Protein 8OUN (pdb70)

InterPro domains:
  IPR005225 Small GTP-binding domain [TIGR00231] (14-173)
  IPR006689 Small GTPase superfamily, ARF/SAR type [PF00025] (3-176)
  IPR006689 Small GTPase superfamily, ARF/SAR type [PR00328] (17-40)
  IPR006689 Small GTPase superfamily, ARF/SAR type [PR00328] (45-69)
  IPR006689 Small GTPase superfamily, ARF/SAR type [PR00328] (72-97)
  IPR006689 Small GTPase superfamily, ARF/SAR type [PR00328] (117-138)
  IPR006689 Small GTPase superfamily, ARF/SAR type [SM00178] (1-178)
  IPR024156 Small GTPase superfamily, ARF type [PTHR11711] (6-174)
  IPR027417 P-loop containing nucleoside triphosphate hydrolase [G3DSA:3.40.50.300] (4-180)
  IPR027417 P-loop containing nucleoside triphosphate hydrolase [SSF52540] (12-175)

Organism: NCBI:txid2591838

Nearest PDB structures (foldseek):
  8oun-assembly1_A  TM=1.006E+00  e=1.879E-39  Promethearchaeati archaeon
  8oun-assembly1_B  TM=9.923E-01  e=2.406E-36  Promethearchaeati archaeon
  8oum-assembly3_C  TM=8.000E-01  e=4.164E-27  Promethearchaeati archaeon
  5uf8-assembly3_C  TM=8.900E-01  e=6.336E-18  Candida albicans SC5314
  2x77-assembly1_A  TM=8.300E-01  e=1.132E-17  Leishmania major

Foldseek 3Di:
DLPLVVLVLVDPAAAEEEEEFAPPLCRCLLCVVVVFDWDWDDFVVVGDIDIWGDDRRYTYRYDHPPDPDDDPQCCVTVVDRHQAYEYGGAQLDPVCLLVRLVVVVCVLPRDRCLQHAYEYEHEPCVDPSGDDPVVSCVSSVNPDDDSSPPHHYYYFYYHSNVNRRSSVRVVVNSVVVRPVD/DLPLVVLVLVDPAAAEEEEEFAPPLQRVLLCVVVVFDWDWADFVVVPDIAIWGDDRRYIYGYDHPPDDDDDPQCCVGVVDPHQAYEYGGAQQDPVCLLVRLVRVVVVCPHPRCVEREYEYEHEPCVDDRGDDPVVSCVSSVVCSVRYHYYYFYYHSNVNRRSSVRVVVNSVSVRPVD

Solvent-accessible surface area: 17480 Å² total; per-residue (Å²): 174,16,95,43,4,103,88,0,23,126,24,137,109,115,4,30,4,0,0,0,0,10,75,72,2,12,8,84,54,0,4,98,88,14,209,18,137,133,27,91,23,84,20,111,131,12,25,3,57,0,43,7,40,79,102,114,16,0,19,1,1,30,13,53,15,22,19,62,13,48,17,113,76,17,16,20,32,2,0,122,42,8,20,0,3,0,0,0,2,25,0,24,36,130,217,72,16,109,66,4,45,66,22,0,44,135,7,14,112,31,111,53,53,72,113,8,13,1,0,2,0,0,4,45,56,94,105,179,47,30,3,52,45,122,62,0,31,60,55,2,46,3,98,84,76,88,71,18,65,101,16,49,66,72,12,24,47,2,10,3,108,103,18,124,4,6,79,89,0,3,80,44,0,2,109,72,27,12,131,101,137,193,20,87,43,6,65,95,0,22,190,34,212,106,128,5,26,5,0,0,0,0,9,77,77,2,13,8,78,58,1,2,107,95,14,88,17,137,165,81,82,37,70,34,88,151,24,21,0,28,3,48,6,26,64,100,115,17,1,15,2,1,7,12,56,12,22,23,54,18,55,22,216,62,14,8,17,42,0,0,131,43,7,17,0,2,0,0,0,2,24,0,25,36,128,210,64,15,117,69,4,48,76,17,0,61,119,6,12,134,31,115,51,64,74,94,14,12,1,0,2,0,0,4,45,60,96,106,188,47,31,3,54,43,117,64,0,30,64,55,2,55,17,142,91,83,90,21,43,76,71,13,25,47,2,10,4,106,100,16,126,20,5,82,90,1,5,59,46,0,3,100,80,24,10,184,140,137

Structure (mmCIF, N/CA/C/O backbone):
data_8OUN
#
_entry.id   8OUN
#
_cell.length_a   43.290
_cell.length_b   59.930
_cell.length_c   72.350
_cell.angle_alpha   90.00
_cell.angle_beta   102.09
_cell.angle_gamma   90.00
#
_symmetry.space_group_name_H-M   'P 1 21 1'
#
loop_
_entity.id
_entity.type
_entity.pdbx_description
1 polymer 'GTP-binding protein'
2 non-polymer "GUANOSINE-5'-DIPHOSPHATE"
3 non-polymer 'MAGNESIUM ION'
4 water water
#
loop_
_atom_site.group_PDB
_atom_site.id
_atom_site.type_symbol
_atom_site.label_atom_id
_atom_site.label_alt_id
_atom_site.label_comp_id
_atom_site.label_asym_id
_atom_site.label_entity_id
_atom_site.label_seq_id
_atom_site.pdbx_PDB_ins_code
_atom_site.Cartn_x
_atom_site.Cartn_y
_atom_site.Cartn_z
_atom_site.occupancy
_atom_site.B_iso_or_equiv
_atom_site.auth_seq_id
_atom_site.auth_comp_id
_atom_site.auth_asym_id
_atom_site.auth_atom_id
_atom_site.pdbx_PDB_model_num
ATOM 1 N N . LEU A 1 2 ? 26.596 21.311 82.578 1.00 31.09 2 LEU A N 1
ATOM 2 C CA . LEU A 1 2 ? 26.833 21.781 81.218 1.00 30.34 2 LEU A CA 1
ATOM 3 C C . LEU A 1 2 ? 25.542 22.170 80.534 1.00 28.22 2 LEU A C 1
ATOM 4 O O . LEU A 1 2 ? 24.575 21.389 80.441 1.00 28.36 2 LEU A O 1
ATOM 9 N N . LEU A 1 3 ? 25.505 23.438 80.136 1.00 25.39 3 LEU A N 1
ATOM 10 C CA . LEU A 1 3 ? 24.357 24.095 79.518 1.00 23.61 3 LEU A CA 1
ATOM 11 C C . LEU A 1 3 ? 23.126 23.929 80.397 1.00 21.77 3 LEU A C 1
ATOM 12 O O . LEU A 1 3 ? 22.063 23.505 79.941 1.00 21.93 3 LEU A O 1
ATOM 17 N N . SER A 1 4 ? 23.285 24.227 81.701 1.00 20.24 4 SER A N 1
ATOM 18 C CA . SER A 1 4 ? 22.195 24.121 82.683 1.00 19.51 4 SER A CA 1
ATOM 19 C C . SER A 1 4 ? 20.959 24.894 82.226 1.00 18.46 4 SER A C 1
ATOM 20 O O . SER A 1 4 ? 19.827 24.472 82.458 1.00 19.31 4 SER A O 1
ATOM 23 N N . PHE A 1 5 ? 21.196 26.019 81.524 1.00 17.12 5 PHE A N 1
ATOM 24 C CA . PHE A 1 5 ? 20.147 26.878 81.046 1.00 16.87 5 PHE A CA 1
ATOM 25 C C . PHE A 1 5 ? 19.308 26.259 79.952 1.00 16.19 5 PHE A C 1
ATOM 26 O O . PHE A 1 5 ? 18.278 26.838 79.644 1.00 15.94 5 PHE A O 1
ATOM 34 N N . LEU A 1 6 ? 19.678 25.085 79.388 1.00 16.33 6 LEU A N 1
ATOM 35 C CA . LEU A 1 6 ? 18.750 24.410 78.437 1.00 17.35 6 LEU A CA 1
ATOM 36 C C . LEU A 1 6 ? 17.432 24.041 79.161 1.00 17.93 6 LEU A C 1
ATOM 37 O O . LEU A 1 6 ? 16.388 23.919 78.517 1.00 18.92 6 LEU A O 1
ATOM 42 N N . GLN A 1 7 ? 17.461 23.935 80.511 1.00 17.06 7 GLN A N 1
ATOM 43 C CA . GLN A 1 7 ? 16.269 23.705 81.317 1.00 18.05 7 GLN A CA 1
ATOM 44 C C . GLN A 1 7 ? 15.234 24.838 81.109 1.00 17.79 7 GLN A C 1
ATOM 45 O O . GLN A 1 7 ? 14.049 24.599 81.286 1.00 19.54 7 GLN A O 1
ATOM 51 N N . ARG A 1 8 ? 15.663 26.051 80.685 1.00 16.42 8 ARG A N 1
ATOM 52 C CA . ARG A 1 8 ? 14.718 27.137 80.402 1.00 15.76 8 ARG A CA 1
ATOM 53 C C . ARG A 1 8 ? 13.810 26.791 79.194 1.00 17.18 8 ARG A C 1
ATOM 54 O O . ARG A 1 8 ? 12.700 27.325 79.075 1.00 18.56 8 ARG A O 1
ATOM 62 N N . LEU A 1 9 ? 14.282 25.906 78.294 1.00 16.41 9 LEU A N 1
ATOM 63 C CA . LEU A 1 9 ? 13.458 25.400 77.210 1.00 16.44 9 LEU A CA 1
ATOM 64 C C . LEU A 1 9 ? 12.701 24.143 77.666 1.00 16.87 9 LEU A C 1
ATOM 65 O O . LEU A 1 9 ? 11.508 24.003 77.384 1.00 16.14 9 LEU A O 1
ATOM 70 N N . PHE A 1 10 ? 13.398 23.208 78.351 1.00 17.75 10 PHE A N 1
ATOM 71 C CA . PHE A 1 10 ? 12.763 21.955 78.770 1.00 18.54 10 PHE A CA 1
ATOM 72 C C . PHE A 1 10 ? 11.555 22.121 79.667 1.00 20.35 10 PHE A C 1
ATOM 73 O O . PHE A 1 10 ? 10.656 21.276 79.630 1.00 21.21 10 PHE A O 1
ATOM 81 N N . ARG A 1 11 ? 11.545 23.171 80.490 1.00 20.88 11 ARG A N 1
ATOM 82 C CA . ARG A 1 11 ? 10.454 23.452 81.432 1.00 21.45 11 ARG A CA 1
ATOM 83 C C . ARG A 1 11 ? 9.194 23.989 80.756 1.00 22.84 11 ARG A C 1
ATOM 84 O O . ARG A 1 11 ? 8.135 24.008 81.386 1.00 23.88 11 ARG A O 1
ATOM 92 N N . GLN A 1 12 ? 9.298 24.484 79.507 1.00 23.12 12 GLN A N 1
ATOM 93 C CA . GLN A 1 12 ? 8.141 25.041 78.819 1.00 24.01 12 GLN A CA 1
ATOM 94 C C . GLN A 1 12 ? 7.308 23.961 78.161 1.00 25.66 12 GLN A C 1
ATOM 95 O O . GLN A 1 12 ? 7.849 23.027 77.576 1.00 26.05 12 GLN A O 1
ATOM 101 N N . LYS A 1 13 ? 5.989 24.097 78.242 1.00 26.94 13 LYS A N 1
ATOM 102 C CA . LYS A 1 13 ? 5.062 23.149 77.646 1.00 28.27 13 LYS A CA 1
ATOM 103 C C . LYS A 1 13 ? 4.802 23.475 76.180 1.00 28.59 13 LYS A C 1
ATOM 104 O O . LYS A 1 13 ? 3.682 23.841 75.796 1.00 29.87 13 LYS A O 1
ATOM 107 N N . LYS A 1 14 ? 5.836 23.317 75.361 1.00 26.90 14 LYS A N 1
ATOM 108 C CA . LYS A 1 14 ? 5.778 23.528 73.921 1.00 25.87 14 LYS A CA 1
ATOM 109 C C . LYS A 1 14 ? 6.967 22.866 73.226 1.00 24.03 14 LYS A C 1
ATOM 110 O O . LYS A 1 14 ? 7.918 22.441 73.887 1.00 24.37 14 LYS A O 1
ATOM 116 N N . GLN A 1 15 ? 6.918 22.762 71.907 1.00 21.96 15 GLN A N 1
ATOM 117 C CA . GLN A 1 15 ? 7.999 22.168 71.142 1.00 21.13 15 GLN A CA 1
ATOM 118 C C . GLN A 1 15 ? 8.856 23.267 70.522 1.00 20.19 15 GLN A C 1
ATOM 119 O O . GLN A 1 15 ? 8.334 24.249 69.992 1.00 20.58 15 GLN A O 1
ATOM 125 N N . PHE A 1 16 ? 10.164 23.101 70.604 1.00 18.77 16 PHE A N 1
ATOM 126 C CA . PHE A 1 16 ? 11.102 24.044 70.010 1.00 18.65 16 PHE A CA 1
ATOM 127 C C . PHE A 1 16 ? 11.845 23.396 68.865 1.00 18.21 16 PHE A C 1
ATOM 128 O O . PHE A 1 16 ? 12.192 22.214 68.923 1.00 18.72 16 PHE A O 1
ATOM 136 N N . LYS A 1 17 ? 12.127 24.182 67.817 1.00 16.55 17 LYS A N 1
ATOM 137 C CA . LYS A 1 17 ? 12.944 23.708 66.716 1.00 16.17 17 LYS A CA 1
ATOM 138 C C . LYS A 1 17 ? 13.951 24.803 66.457 1.00 16.31 17 LYS A C 1
ATOM 139 O O . LYS A 1 17 ? 13.563 25.955 66.254 1.00 16.33 17 LYS A O 1
ATOM 145 N N . ILE A 1 18 ? 15.230 24.478 66.566 1.00 15.61 18 ILE A N 1
ATOM 146 C CA . ILE A 1 18 ? 16.297 25.428 66.288 1.00 15.61 18 ILE A CA 1
ATOM 147 C C . ILE A 1 18 ? 16.856 25.018 64.933 1.00 15.28 18 ILE A C 1
ATOM 148 O O . ILE A 1 18 ? 17.409 23.917 64.783 1.00 15.43 18 ILE A O 1
ATOM 153 N N . ALA A 1 19 ? 16.632 25.857 63.921 1.00 14.83 19 ALA A N 1
ATOM 154 C CA . ALA A 1 19 ? 17.127 25.587 62.578 1.00 14.38 19 ALA A CA 1
ATOM 155 C C . ALA A 1 19 ? 18.574 26.048 62.559 1.00 14.84 19 ALA A C 1
ATOM 156 O O . ALA A 1 19 ? 18.846 27.196 62.878 1.00 15.06 19 ALA A O 1
ATOM 158 N N . VAL A 1 20 ? 19.495 25.165 62.177 1.00 14.11 20 VAL A N 1
ATOM 159 C CA . VAL A 1 20 ? 20.926 25.465 62.103 1.00 13.60 20 VAL A CA 1
ATOM 160 C C . VAL A 1 20 ? 21.337 25.314 60.645 1.00 14.29 20 VAL A C 1
ATOM 161 O O . VAL A 1 20 ? 21.410 24.196 60.123 1.00 15.18 20 VAL A O 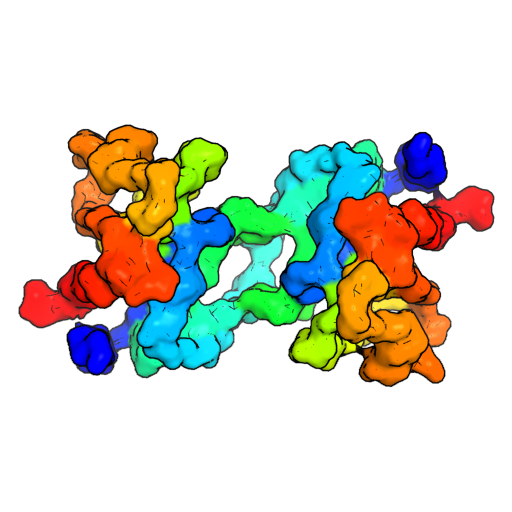1
ATOM 165 N N . VAL A 1 21 ? 21.497 26.454 59.950 1.00 12.69 21 VAL A N 1
ATOM 166 C CA . VAL A 1 21 ? 21.744 26.462 58.508 1.00 12.56 21 VAL A CA 1
ATOM 167 C C . VAL A 1 21 ? 23.018 27.238 58.166 1.00 13.15 21 VAL A C 1
ATOM 168 O O . VAL A 1 21 ? 23.579 27.943 59.000 1.00 13.73 21 VAL A O 1
ATOM 172 N N . GLY A 1 22 ? 23.480 27.070 56.935 1.00 13.28 22 GLY A N 1
ATOM 173 C CA . GLY A 1 22 ? 24.682 27.698 56.427 1.00 13.90 22 GLY A CA 1
ATOM 174 C C . GLY A 1 22 ? 25.258 26.831 55.330 1.00 13.57 22 GLY A C 1
ATOM 175 O O . GLY A 1 22 ? 24.855 25.670 55.168 1.00 13.49 22 GLY A O 1
ATOM 176 N N . LEU A 1 23 ? 26.227 27.353 54.587 1.00 13.71 23 LEU A N 1
ATOM 177 C CA . LEU A 1 23 ? 26.898 26.556 53.553 1.00 13.87 23 LEU A CA 1
ATOM 178 C C . LEU A 1 23 ? 27.604 25.340 54.160 1.00 14.20 23 LEU A C 1
ATOM 179 O O . LEU A 1 23 ? 27.917 25.316 55.360 1.00 13.56 23 LEU A O 1
ATOM 184 N N . ASP A 1 24 ? 27.900 24.317 53.328 1.00 14.97 24 ASP A N 1
ATOM 185 C CA . ASP A 1 24 ? 28.645 23.159 53.819 1.00 15.73 24 ASP A CA 1
ATOM 186 C C . ASP A 1 24 ? 30.031 23.613 54.296 1.00 16.38 24 ASP A C 1
ATOM 187 O O . ASP A 1 24 ? 30.577 24.600 53.779 1.00 17.20 24 ASP A O 1
ATOM 192 N N . SER A 1 25 ? 30.553 22.948 55.313 1.00 16.94 25 SER A N 1
ATOM 193 C CA . SER A 1 25 ? 31.868 23.214 55.875 1.00 17.18 25 SER A CA 1
ATOM 194 C C . SER A 1 25 ? 31.935 24.469 56.720 1.00 16.63 25 SER A C 1
ATOM 195 O O . SER A 1 25 ? 33.013 24.798 57.178 1.00 17.34 25 SER A O 1
ATOM 198 N N . ALA A 1 26 ? 30.799 25.144 56.976 1.00 15.25 26 ALA A N 1
ATOM 199 C CA . ALA A 1 26 ? 30.824 26.323 57.857 1.00 14.84 26 ALA A CA 1
ATOM 200 C C . ALA A 1 26 ? 31.189 25.959 59.300 1.00 14.95 26 ALA A C 1
ATOM 201 O O . ALA A 1 26 ? 31.784 26.779 59.989 1.00 15.26 26 ALA A O 1
ATOM 203 N N . GLY A 1 27 ? 30.829 24.752 59.738 1.00 15.05 27 GLY A N 1
ATOM 204 C CA . GLY A 1 27 ? 31.115 24.253 61.081 1.00 15.02 27 GLY A CA 1
ATOM 205 C C . GLY A 1 27 ? 29.899 23.916 61.934 1.00 15.16 27 GLY A C 1
ATOM 206 O O . GLY A 1 27 ? 30.007 23.879 63.154 1.00 16.44 27 GLY A O 1
ATOM 207 N N . LYS A 1 28 ? 28.728 23.692 61.316 1.00 14.29 28 LYS A N 1
ATOM 208 C CA . LYS A 1 28 ? 27.470 23.456 62.030 1.00 14.67 28 LYS A CA 1
ATOM 209 C C . LYS A 1 28 ? 27.512 22.185 62.882 1.00 15.45 28 LYS A C 1
ATOM 210 O O . LYS A 1 28 ? 27.101 22.202 64.036 1.00 16.58 28 LYS A O 1
ATOM 216 N N . THR A 1 29 ? 28.006 21.084 62.303 1.00 15.68 29 THR A N 1
ATOM 217 C CA . THR A 1 29 ? 28.066 19.817 63.021 1.00 16.99 29 THR A CA 1
ATOM 218 C C . THR A 1 29 ? 29.061 19.907 64.163 1.00 17.64 29 THR A C 1
ATOM 219 O O . THR A 1 29 ? 28.752 19.527 65.296 1.00 17.92 29 THR A O 1
ATOM 223 N N . THR A 1 30 ? 30.231 20.495 63.889 1.00 17.69 30 THR A N 1
ATOM 224 C CA . THR A 1 30 ? 31.271 20.663 64.894 1.00 18.47 30 THR A CA 1
ATOM 225 C C . THR A 1 30 ? 30.753 21.482 66.079 1.00 18.49 30 THR A C 1
ATOM 226 O O . THR A 1 30 ? 30.943 21.094 67.229 1.00 20.47 30 THR A O 1
ATOM 230 N N . MET A 1 31 ? 30.005 22.543 65.787 1.00 17.36 31 MET A N 1
ATOM 231 C CA . MET A 1 31 ? 29.436 23.405 66.812 1.00 17.73 31 MET A CA 1
ATOM 232 C C . MET A 1 31 ? 28.402 22.679 67.673 1.00 18.77 31 MET A C 1
ATOM 233 O O . MET A 1 31 ? 28.453 22.789 68.901 1.00 19.34 31 MET A O 1
ATOM 238 N N . LEU A 1 32 ? 27.462 21.958 67.042 1.00 19.84 32 LEU A N 1
ATOM 239 C CA . LEU A 1 32 ? 26.390 21.331 67.815 1.00 21.18 32 LEU A CA 1
ATOM 240 C C . LEU A 1 32 ? 26.789 20.017 68.476 1.00 21.10 32 LEU A C 1
ATOM 241 O O . LEU A 1 32 ? 26.070 19.577 69.363 1.00 20.68 32 LEU A O 1
ATOM 246 N N . ASN A 1 33 ? 27.943 19.420 68.109 1.00 21.19 33 ASN A N 1
ATOM 247 C CA . ASN A 1 33 ? 28.372 18.168 68.747 1.00 22.07 33 ASN A CA 1
ATOM 248 C C . ASN A 1 33 ? 28.488 18.269 70.266 1.00 23.43 33 ASN A C 1
ATOM 249 O O . ASN A 1 33 ? 28.242 17.275 70.944 1.00 23.30 33 ASN A O 1
ATOM 254 N N . PHE A 1 34 ? 28.792 19.480 70.793 1.00 24.72 34 PHE A N 1
ATOM 255 C CA . PHE A 1 34 ? 28.931 19.773 72.229 1.00 26.19 34 PHE A CA 1
ATOM 256 C C . PHE A 1 34 ? 27.673 19.467 73.030 1.00 26.51 34 PHE A C 1
ATOM 257 O O . PHE A 1 34 ? 27.771 19.145 74.214 1.00 27.39 34 PHE A O 1
ATOM 265 N N . LEU A 1 35 ? 26.494 19.555 72.399 1.00 25.34 35 LEU A N 1
ATOM 266 C CA . LEU A 1 35 ? 25.222 19.303 73.085 1.00 24.26 35 LEU A CA 1
ATOM 267 C C . LEU A 1 35 ? 24.900 17.805 73.232 1.00 23.29 35 LEU A C 1
ATOM 268 O O . LEU A 1 35 ? 24.048 17.448 74.044 1.00 23.08 35 LEU A O 1
ATOM 273 N N . ARG A 1 36 ? 25.561 16.931 72.451 1.00 22.27 36 ARG A N 1
ATOM 274 C CA . ARG A 1 36 ? 25.342 15.488 72.518 1.00 22.53 36 ARG A CA 1
ATOM 275 C C . ARG A 1 36 ? 23.905 15.060 72.301 1.00 22.08 36 ARG A C 1
ATOM 276 O O . ARG A 1 36 ? 23.480 14.010 72.822 1.00 23.02 36 ARG A O 1
ATOM 284 N N . PHE A 1 37 ? 23.148 15.834 71.520 1.00 20.23 37 PHE A N 1
ATOM 285 C CA . PHE A 1 37 ? 21.765 15.454 71.215 1.00 19.39 37 PHE A CA 1
ATOM 286 C C . PHE A 1 37 ? 21.767 14.174 70.374 1.00 19.88 37 PHE A C 1
ATOM 287 O O . PHE A 1 37 ? 22.702 13.922 69.599 1.00 20.41 37 PHE A O 1
ATOM 295 N N . GLU A 1 38 ? 20.767 13.343 70.591 1.00 20.21 38 GLU A N 1
ATOM 296 C CA . GLU A 1 38 ? 20.659 12.073 69.900 1.00 20.97 38 GLU A CA 1
ATOM 297 C C . GLU A 1 38 ? 19.814 12.193 68.646 1.00 23.13 38 GLU A C 1
ATOM 298 O O . GLU A 1 38 ? 18.939 13.067 68.538 1.00 23.72 38 GLU A O 1
ATOM 304 N N . LYS A 1 39 ? 20.109 11.331 67.673 1.00 23.73 39 LYS A N 1
ATOM 305 C CA . LYS A 1 39 ? 19.430 11.357 66.390 1.00 25.12 39 LYS A CA 1
ATOM 306 C C . LYS A 1 39 ? 17.944 11.097 66.531 1.00 27.00 39 LYS A C 1
ATOM 307 O O . LYS A 1 39 ? 17.531 10.293 67.353 1.00 28.07 39 LYS A O 1
ATOM 313 N N . ASN A 1 40 ? 17.139 11.801 65.743 1.00 27.50 40 ASN A N 1
ATOM 314 C CA . ASN A 1 40 ? 15.692 11.637 65.676 1.00 29.51 40 ASN A CA 1
ATOM 315 C C . ASN A 1 40 ? 15.291 11.690 64.201 1.00 31.34 40 ASN A C 1
ATOM 316 O O . ASN A 1 40 ? 15.996 12.311 63.402 1.00 32.22 40 ASN A O 1
ATOM 318 N N . ILE A 1 41 ? 14.177 11.058 63.834 1.00 31.90 41 ILE A N 1
ATOM 319 C CA . ILE A 1 41 ? 13.723 11.069 62.444 1.00 33.78 41 ILE A CA 1
ATOM 320 C C . ILE A 1 41 ? 12.499 11.962 62.317 1.00 35.38 41 ILE A C 1
ATOM 321 O O . ILE A 1 41 ? 11.540 11.805 63.077 1.00 36.01 41 ILE A O 1
ATOM 326 N N . GLU A 1 42 ? 12.541 12.917 61.385 1.00 35.68 42 GLU A N 1
ATOM 327 C CA . GLU A 1 42 ? 11.410 13.797 61.130 1.00 36.36 42 GLU A CA 1
ATOM 328 C C . GLU A 1 42 ? 10.833 13.411 59.774 1.00 36.76 42 GLU A C 1
ATOM 329 O O . GLU A 1 42 ? 11.550 13.436 58.780 1.00 36.79 42 GLU A O 1
ATOM 331 N N . THR A 1 43 ? 9.558 13.037 59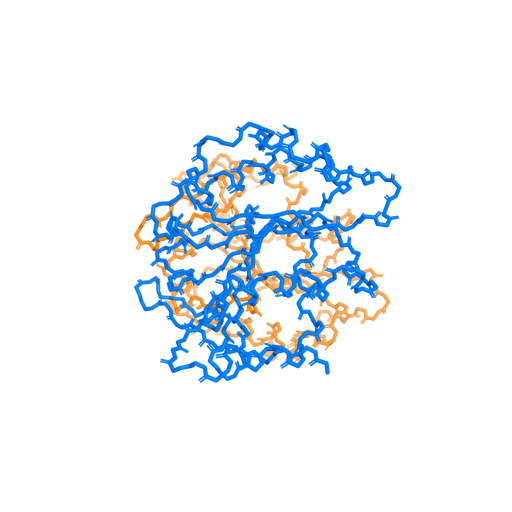.732 1.00 36.80 43 THR A N 1
ATOM 332 C CA . THR A 1 43 ? 8.916 12.642 58.485 1.00 37.39 43 THR A CA 1
ATOM 333 C C . THR A 1 43 ? 8.259 13.848 57.807 1.00 37.15 43 THR A C 1
ATOM 334 O O . THR A 1 43 ? 7.575 14.620 58.465 1.00 36.99 43 THR A O 1
ATOM 338 N N . LEU A 1 44 ? 8.474 14.020 56.500 1.00 37.09 44 LEU A N 1
ATOM 339 C CA . LEU A 1 44 ? 7.823 15.081 55.732 1.00 38.06 44 LEU A CA 1
ATOM 340 C C . LEU A 1 44 ? 6.905 14.361 54.733 1.00 39.33 44 LEU A C 1
ATOM 341 O O . LEU A 1 44 ? 7.344 13.988 53.648 1.00 39.18 44 LEU A O 1
ATOM 346 N N . PRO A 1 45 ? 5.653 14.077 55.134 1.00 40.67 45 PRO A N 1
ATOM 347 C CA . PRO A 1 45 ? 4.754 13.281 54.275 1.00 41.89 45 PRO A CA 1
ATOM 348 C C . PRO A 1 45 ? 4.421 13.882 52.913 1.00 43.37 45 PRO A C 1
ATOM 349 O O . PRO A 1 45 ? 4.315 13.143 51.930 1.00 43.87 45 PRO A O 1
ATOM 353 N N . THR A 1 46 ? 4.286 15.215 52.844 1.00 43.71 46 THR A N 1
ATOM 354 C CA . THR A 1 46 ? 4.007 15.929 51.600 1.00 43.99 46 THR A CA 1
ATOM 355 C C . THR A 1 46 ? 5.109 15.656 50.565 1.00 43.56 46 THR A C 1
ATOM 356 O O . THR A 1 46 ? 4.808 15.227 49.451 1.00 44.16 46 THR A O 1
ATOM 360 N N . ILE A 1 47 ? 6.381 15.830 50.957 1.00 42.26 47 ILE A N 1
ATOM 361 C CA . ILE A 1 47 ? 7.528 15.593 50.070 1.00 41.42 47 ILE A CA 1
ATOM 362 C C . ILE A 1 47 ? 7.796 14.103 49.857 1.00 39.66 47 ILE A C 1
ATOM 363 O O . ILE A 1 47 ? 8.205 13.701 48.778 1.00 40.12 47 ILE A O 1
ATOM 368 N N . GLY A 1 48 ? 7.545 13.293 50.872 1.00 37.61 48 GLY A N 1
ATOM 369 C CA . GLY A 1 48 ? 7.825 11.865 50.799 1.00 35.91 48 GLY A CA 1
ATOM 370 C C . GLY A 1 48 ? 9.283 11.616 51.126 1.00 34.05 48 GLY A C 1
ATOM 371 O O . GLY A 1 48 ? 9.971 10.863 50.437 1.00 33.30 48 GLY A O 1
ATOM 372 N N . VAL A 1 49 ? 9.774 12.282 52.172 1.00 32.95 49 VAL A N 1
ATOM 373 C CA . VAL A 1 49 ? 11.162 12.140 52.592 1.00 33.07 49 VAL A CA 1
ATOM 374 C C . VAL A 1 49 ? 11.245 12.100 54.127 1.00 32.00 49 VAL A C 1
ATOM 375 O O . VAL A 1 49 ? 10.419 12.694 54.824 1.00 32.34 49 VAL A O 1
ATOM 379 N N . ASN A 1 50 ? 12.190 11.320 54.644 1.00 30.60 50 ASN A N 1
ATOM 380 C CA . ASN A 1 50 ? 12.456 11.225 56.071 1.00 29.68 50 ASN A CA 1
ATOM 381 C C . ASN A 1 50 ? 13.778 11.929 56.302 1.00 27.76 50 ASN A C 1
ATOM 382 O O . ASN A 1 50 ? 14.719 11.729 55.544 1.00 27.67 50 ASN A O 1
ATOM 387 N N . VAL A 1 51 ? 13.856 12.773 57.329 1.00 26.06 51 VAL A N 1
ATOM 388 C CA . VAL A 1 51 ? 15.054 13.558 57.580 1.00 25.26 51 VAL A CA 1
ATOM 389 C C . VAL A 1 51 ? 15.660 13.299 58.963 1.00 24.36 51 VAL A C 1
ATOM 390 O O . VAL A 1 51 ? 14.984 13.396 59.977 1.00 24.74 51 VAL A O 1
ATOM 394 N N . GLU A 1 52 ? 16.949 12.998 58.992 1.00 22.86 52 GLU A N 1
ATOM 395 C CA . GLU A 1 52 ? 17.678 12.786 60.230 1.00 22.14 52 GLU A CA 1
ATOM 396 C C . GLU A 1 52 ? 17.995 14.112 60.880 1.00 22.78 52 GLU A C 1
ATOM 397 O O . GLU A 1 52 ? 18.712 14.929 60.300 1.00 23.84 52 GLU A O 1
ATOM 403 N N . VAL A 1 53 ? 17.431 14.335 62.069 1.00 22.07 53 VAL A N 1
ATOM 404 C CA . VAL A 1 53 ? 17.650 15.536 62.862 1.00 22.24 53 VAL A CA 1
ATOM 405 C C . VAL A 1 53 ? 18.163 15.135 64.294 1.00 21.72 53 VAL A C 1
ATOM 406 O O . VAL A 1 53 ? 18.590 13.997 64.498 1.00 22.22 53 VAL A O 1
ATOM 410 N N . LEU A 1 54 ? 18.232 16.071 65.238 1.00 20.59 54 LEU A N 1
ATOM 411 C CA . LEU A 1 54 ? 18.666 15.799 66.601 1.00 20.05 54 LEU A CA 1
ATOM 412 C C . LEU A 1 54 ? 17.568 16.248 67.532 1.00 19.42 54 LEU A C 1
ATOM 413 O O . LEU A 1 54 ? 16.846 17.199 67.215 1.00 19.78 54 LEU A O 1
ATOM 418 N N . LYS A 1 55 ? 17.410 15.565 68.666 1.00 18.07 55 LYS A N 1
ATOM 419 C CA . LYS A 1 55 ? 16.372 15.963 69.603 1.00 18.16 55 LYS A CA 1
ATOM 420 C C . LYS A 1 55 ? 16.663 15.534 71.024 1.00 18.09 55 LYS A C 1
ATOM 421 O O . LYS A 1 55 ? 17.105 14.408 71.277 1.00 19.10 55 LYS A O 1
ATOM 427 N N . ARG A 1 56 ? 16.448 16.459 71.942 1.00 16.41 56 ARG A N 1
ATOM 428 C CA . ARG A 1 56 ? 16.547 16.232 73.375 1.00 16.58 56 ARG A CA 1
ATOM 429 C C . ARG A 1 56 ? 15.325 16.831 74.025 1.00 17.13 56 ARG A C 1
ATOM 430 O O . ARG A 1 56 ? 15.078 18.034 73.897 1.00 17.43 56 ARG A O 1
ATOM 438 N N . GLN A 1 57 ? 14.504 15.989 74.652 1.00 16.63 57 GLN A N 1
ATOM 439 C CA . GLN A 1 57 ? 13.256 16.392 75.284 1.00 16.88 57 GLN A CA 1
ATOM 440 C C . GLN A 1 57 ? 12.352 17.116 74.231 1.00 18.32 57 GLN A C 1
ATOM 441 O O . GLN A 1 57 ? 12.095 16.531 73.165 1.00 19.82 57 GLN A O 1
ATOM 447 N N . ASN A 1 58 ? 11.984 18.375 74.460 1.00 17.54 58 ASN A N 1
ATOM 448 C CA . ASN A 1 58 ? 11.138 19.145 73.555 1.00 16.85 58 ASN A CA 1
ATOM 449 C C . ASN A 1 58 ? 11.942 20.064 72.620 1.00 16.78 58 ASN A C 1
ATOM 450 O O . ASN A 1 58 ? 11.364 20.982 72.051 1.00 17.57 58 ASN A O 1
ATOM 455 N N . VAL A 1 59 ? 13.256 19.849 72.479 1.00 15.91 59 VAL A N 1
ATOM 456 C CA . VAL A 1 59 ? 14.095 20.703 71.625 1.00 16.03 59 VAL A CA 1
ATOM 457 C C . VAL A 1 59 ? 14.666 19.911 70.482 1.00 16.63 59 VAL A C 1
ATOM 458 O O . VAL A 1 59 ? 15.449 18.989 70.676 1.00 17.16 59 VAL A O 1
ATOM 462 N N . ASN A 1 60 ? 14.307 20.299 69.286 1.00 16.68 60 ASN A N 1
ATOM 463 C CA . ASN A 1 60 ? 14.750 19.677 68.048 1.00 17.60 60 ASN A CA 1
ATOM 464 C C . ASN A 1 60 ? 15.807 20.603 67.442 1.00 17.30 60 ASN A C 1
ATOM 465 O O . ASN A 1 60 ? 15.589 21.801 67.408 1.00 17.75 60 ASN A O 1
ATOM 470 N N . LEU A 1 61 ? 16.932 20.055 66.976 1.00 16.66 61 LEU A N 1
ATOM 471 C CA . LEU A 1 61 ? 17.971 20.798 66.263 1.00 17.93 61 LEU A CA 1
ATOM 472 C C . LEU A 1 61 ? 17.974 20.234 64.856 1.00 17.93 61 LEU A C 1
ATOM 473 O O . LEU A 1 61 ? 18.236 19.033 64.664 1.00 17.75 61 LEU A O 1
ATOM 478 N N . SER A 1 62 ? 17.668 21.072 63.866 1.00 17.42 62 SER A N 1
ATOM 479 C CA . SER A 1 62 ? 17.642 20.621 62.474 1.00 17.68 62 SER A CA 1
ATOM 480 C C . SER A 1 62 ? 18.788 21.288 61.732 1.00 17.34 62 SER A C 1
ATOM 481 O O . SER A 1 62 ? 18.753 22.493 61.535 1.00 17.26 62 SER A O 1
ATOM 484 N N . ILE A 1 63 ? 19.819 20.530 61.386 1.00 17.14 63 ILE A N 1
ATOM 485 C CA . ILE A 1 63 ? 20.972 21.072 60.699 1.00 18.35 63 ILE A CA 1
ATOM 486 C C . ILE A 1 63 ? 20.829 20.853 59.227 1.00 19.30 63 ILE A C 1
ATOM 487 O O . ILE A 1 63 ? 20.575 19.729 58.835 1.00 20.28 63 ILE A O 1
ATOM 492 N N . PHE A 1 64 ? 21.045 21.886 58.391 1.00 18.15 64 PHE A N 1
ATOM 493 C CA . PHE A 1 64 ? 20.963 21.711 56.937 1.00 18.44 64 PHE A CA 1
ATOM 494 C C . PHE A 1 64 ? 21.959 22.576 56.198 1.00 17.86 64 PHE A C 1
ATOM 495 O O . PHE A 1 64 ? 22.008 23.792 56.421 1.00 17.07 64 PHE A O 1
ATOM 503 N N . ASP A 1 65 ? 22.715 21.956 55.260 1.00 18.25 65 ASP A N 1
ATOM 504 C CA . ASP A 1 65 ? 23.660 22.656 54.395 1.00 18.88 65 ASP A CA 1
ATOM 505 C C . ASP A 1 65 ? 22.899 23.359 53.293 1.00 19.96 65 ASP A C 1
ATOM 506 O O . ASP A 1 65 ? 22.218 22.708 52.502 1.00 21.45 65 ASP A O 1
ATOM 511 N N . LEU A 1 66 ? 23.051 24.661 53.191 1.00 19.65 66 LEU A N 1
ATOM 512 C CA . LEU A 1 66 ? 22.485 25.435 52.097 1.00 20.60 66 LEU A CA 1
ATOM 513 C C . LEU A 1 66 ? 23.493 25.391 50.928 1.00 22.77 66 LEU A C 1
ATOM 514 O O . LEU A 1 66 ? 24.700 25.197 51.151 1.00 24.03 66 LEU A O 1
ATOM 519 N N . GLY A 1 67 ? 22.988 25.520 49.703 1.00 23.33 67 GLY A N 1
ATOM 520 C CA . GLY A 1 67 ? 23.826 25.495 48.499 1.00 24.80 67 GLY A CA 1
ATOM 521 C C . GLY A 1 67 ? 24.477 24.159 48.182 1.00 26.08 67 GLY A C 1
ATOM 522 O O . GLY A 1 67 ? 25.527 24.107 47.532 1.00 26.90 67 GLY A O 1
ATOM 523 N N . GLY A 1 68 ? 23.886 23.089 48.679 1.00 26.33 68 GLY A N 1
ATOM 524 C CA . GLY A 1 68 ? 24.420 21.746 48.489 1.00 26.87 68 GLY A CA 1
ATOM 525 C C . GLY A 1 68 ? 23.931 21.108 47.213 1.00 26.51 68 GLY A C 1
ATOM 526 O O . GLY A 1 68 ? 23.491 21.808 46.298 1.00 26.35 68 GLY A O 1
ATOM 527 N N . GLN A 1 69 ? 23.993 19.782 47.144 1.00 26.75 69 GLN A N 1
ATOM 528 C CA . GLN A 1 69 ? 23.514 19.065 45.953 1.00 27.04 69 GLN A CA 1
ATOM 529 C C . GLN A 1 69 ? 21.987 18.986 45.885 1.00 26.32 69 GLN A C 1
ATOM 530 O O . GLN A 1 69 ? 21.443 18.711 44.814 1.00 26.25 69 GLN A O 1
ATOM 536 N N . LEU A 1 70 ? 21.297 19.184 47.018 1.00 25.66 70 LEU A N 1
ATOM 537 C CA . LEU A 1 70 ? 19.845 19.164 47.059 1.00 25.71 70 LEU A CA 1
ATOM 538 C C . LEU A 1 70 ? 19.352 20.413 47.781 1.00 25.29 70 LEU A C 1
ATOM 539 O O . LEU A 1 70 ? 19.849 20.739 48.865 1.00 25.78 70 LEU A O 1
ATOM 544 N N . HIS A 1 71 ? 18.391 21.109 47.172 1.00 24.08 71 HIS A N 1
ATOM 545 C CA . HIS A 1 71 ? 17.785 22.307 47.733 1.00 23.97 71 HIS A CA 1
ATOM 546 C C . HIS A 1 71 ? 16.290 22.057 47.932 1.00 22.48 71 HIS A C 1
ATOM 547 O O . HIS A 1 71 ? 15.658 21.444 47.077 1.00 22.46 71 HIS A O 1
ATOM 554 N N . PHE A 1 72 ? 15.715 22.550 49.027 1.00 21.21 72 PHE A N 1
ATOM 555 C CA . PHE A 1 72 ? 14.265 22.468 49.217 1.00 20.78 72 PHE A CA 1
ATOM 556 C C . PHE A 1 72 ? 13.688 23.726 48.561 1.00 21.29 72 PHE A C 1
ATOM 557 O O . PHE A 1 72 ? 14.240 24.805 48.747 1.00 21.65 72 PHE A O 1
ATOM 565 N N . ARG A 1 73 ? 12.621 23.592 47.761 1.00 21.40 73 ARG A N 1
ATOM 566 C CA . ARG A 1 73 ? 12.007 24.752 47.110 1.00 21.18 73 ARG A CA 1
ATOM 567 C C . ARG A 1 73 ? 11.335 25.673 48.133 1.00 20.60 73 ARG A C 1
ATOM 568 O O . ARG A 1 73 ? 11.343 26.886 47.939 1.00 21.00 73 ARG A O 1
ATOM 576 N N . ASN A 1 74 ? 10.831 25.110 49.248 1.00 18.94 74 ASN A N 1
ATOM 577 C CA . ASN A 1 74 ? 10.227 25.883 50.334 1.00 18.28 74 ASN A CA 1
ATOM 578 C C . ASN A 1 74 ? 10.765 25.310 51.642 1.00 18.32 74 ASN A C 1
ATOM 579 O O . ASN A 1 74 ? 10.050 24.623 52.391 1.00 18.73 74 ASN A O 1
ATOM 584 N N . LEU A 1 75 ? 12.054 25.583 51.916 1.00 18.14 75 LEU A N 1
ATOM 585 C CA . LEU A 1 75 ? 12.726 25.058 53.111 1.00 17.21 75 LEU A CA 1
ATOM 586 C C . LEU A 1 75 ? 12.000 25.394 54.402 1.00 16.79 75 LEU A C 1
ATOM 587 O O . LEU A 1 75 ? 11.863 24.532 55.275 1.00 17.06 75 LEU A O 1
ATOM 592 N N . TRP A 1 76 ? 11.563 26.643 54.544 1.00 15.62 76 TRP A N 1
ATOM 593 C CA . TRP A 1 76 ? 10.952 27.094 55.793 1.00 15.86 76 TRP A CA 1
ATOM 594 C C . TRP A 1 76 ? 9.484 26.653 55.959 1.00 17.88 76 TRP A C 1
ATOM 595 O O . TRP A 1 76 ? 8.940 26.777 57.043 1.00 19.75 76 TRP A O 1
ATOM 606 N N . GLY A 1 77 ? 8.879 26.095 54.915 1.00 18.31 77 GLY A N 1
ATOM 607 C CA . GLY A 1 77 ? 7.528 25.556 55.009 1.00 19.00 77 GLY A CA 1
ATOM 608 C C . GLY A 1 77 ? 7.506 24.037 55.077 1.00 20.33 77 GLY A C 1
ATOM 609 O O . GLY A 1 77 ? 6.445 23.440 55.292 1.00 20.90 77 GLY A O 1
ATOM 610 N N . THR A 1 78 ? 8.668 23.393 54.893 1.00 20.06 78 THR A N 1
ATOM 611 C CA . THR A 1 78 ? 8.776 21.947 54.892 1.00 20.53 78 THR A CA 1
ATOM 612 C C . THR A 1 78 ? 9.776 21.467 55.987 1.00 20.64 78 THR A C 1
ATOM 613 O O . THR A 1 78 ? 9.349 21.268 57.129 1.00 22.19 78 THR A O 1
ATOM 617 N N . LEU A 1 79 ? 11.089 21.303 55.680 1.00 20.38 79 LEU A N 1
ATOM 618 C CA . LEU A 1 79 ? 12.038 20.778 56.654 1.00 20.97 79 LEU A CA 1
ATOM 619 C C . LEU A 1 79 ? 12.114 21.631 57.888 1.00 20.24 79 LEU A C 1
ATOM 620 O O . LEU A 1 79 ? 12.143 21.104 59.002 1.00 21.30 79 LEU A O 1
ATOM 625 N N . MET A 1 80 ? 12.081 22.958 57.706 1.00 18.87 80 MET A N 1
ATOM 626 C CA . MET A 1 80 ? 12.185 23.863 58.839 1.00 17.75 80 MET A CA 1
ATOM 627 C C . MET A 1 80 ? 10.841 24.352 59.385 1.00 18.24 80 MET A C 1
ATOM 628 O O . MET A 1 80 ? 10.805 25.309 60.148 1.00 18.52 80 MET A O 1
ATOM 633 N N . LYS A 1 81 ? 9.719 23.677 59.040 1.00 17.98 81 LYS A N 1
ATOM 634 C CA . LYS A 1 81 ? 8.411 24.053 59.581 1.00 19.73 81 LYS A CA 1
ATOM 635 C C . LYS A 1 81 ? 8.427 24.012 61.124 1.00 19.47 81 LYS A C 1
ATOM 636 O O . LYS A 1 81 ? 9.002 23.100 61.707 1.00 20.55 81 LYS A O 1
ATOM 642 N N . GLY A 1 82 ? 7.904 25.045 61.760 1.00 18.60 82 GLY A N 1
ATOM 643 C CA . GLY A 1 82 ? 7.867 25.118 63.216 1.00 18.33 82 GLY A CA 1
ATOM 644 C C . GLY A 1 82 ? 9.125 25.701 63.836 1.00 17.76 82 GLY A C 1
ATOM 645 O O . GLY A 1 82 ? 9.323 25.570 65.048 1.00 19.09 82 GLY A O 1
ATOM 646 N N . SER A 1 83 ? 9.978 26.360 63.026 1.00 16.46 83 SER A N 1
ATOM 647 C CA . SER A 1 83 ? 11.223 26.957 63.524 1.00 16.05 83 SER A CA 1
ATOM 648 C C . SER A 1 83 ? 10.931 28.012 64.573 1.00 16.53 83 SER A C 1
ATOM 649 O O . SER A 1 83 ? 10.077 28.885 64.380 1.00 17.76 83 SER A O 1
ATOM 652 N N . SER A 1 84 ? 11.609 27.891 65.725 1.00 15.35 84 SER A N 1
ATOM 653 C CA . SER A 1 84 ? 11.494 28.794 66.865 1.00 14.97 84 SER A CA 1
ATOM 654 C C . SER A 1 84 ? 12.602 29.838 66.835 1.00 15.01 84 SER A C 1
ATOM 655 O O . SER A 1 84 ? 12.389 30.980 67.236 1.00 15.34 84 SER A O 1
ATOM 658 N N . ALA A 1 85 ? 13.805 29.423 66.392 1.00 13.85 85 ALA A N 1
ATOM 659 C CA . ALA A 1 85 ? 14.976 30.282 66.298 1.00 13.33 85 ALA A CA 1
ATOM 660 C C . ALA A 1 85 ? 15.871 29.723 65.197 1.00 13.11 85 ALA A C 1
ATOM 661 O O . ALA A 1 85 ? 15.763 28.547 64.824 1.00 13.73 85 ALA A O 1
ATOM 663 N N . ILE A 1 86 ? 16.729 30.582 64.655 1.00 12.09 86 ILE A N 1
ATOM 664 C CA . ILE A 1 86 ? 17.617 30.177 63.579 1.00 12.27 86 ILE A CA 1
ATOM 665 C C . ILE A 1 86 ? 19.046 30.515 63.935 1.00 12.62 86 ILE A C 1
ATOM 666 O O . ILE A 1 86 ? 19.311 31.624 64.411 1.00 13.41 86 ILE A O 1
ATOM 671 N N . ILE A 1 87 ? 19.979 29.584 63.689 1.00 11.48 87 ILE A N 1
ATOM 672 C CA . ILE A 1 87 ? 21.400 29.852 63.836 1.00 11.24 87 ILE A CA 1
ATOM 673 C C . ILE A 1 87 ? 21.954 29.758 62.427 1.00 12.33 87 ILE A C 1
ATOM 674 O O . ILE A 1 87 ? 21.860 28.703 61.809 1.00 12.98 87 ILE A O 1
ATOM 679 N N . PHE A 1 88 ? 22.514 30.858 61.901 1.00 11.88 88 PHE A N 1
ATOM 680 C CA . PHE A 1 88 ? 23.124 30.858 60.571 1.00 12.74 88 PHE A CA 1
ATOM 681 C C . PHE A 1 88 ? 24.627 30.820 60.756 1.00 13.17 88 PHE A C 1
ATOM 682 O O . PHE A 1 88 ? 25.215 31.807 61.182 1.00 13.87 88 PHE A O 1
ATOM 690 N N . VAL A 1 89 ? 25.275 29.694 60.426 1.00 13.11 89 VAL A N 1
ATOM 691 C CA . VAL A 1 89 ? 26.721 29.556 60.628 1.00 13.00 89 VAL A CA 1
ATOM 692 C C . VAL A 1 89 ? 27.482 29.901 59.363 1.00 12.97 89 VAL A C 1
ATOM 693 O O . VAL A 1 89 ? 27.116 29.420 58.290 1.00 13.59 89 VAL A O 1
ATOM 697 N N . MET A 1 90 ? 28.539 30.740 59.483 1.00 12.65 90 MET A N 1
ATOM 698 C CA . MET A 1 90 ? 29.403 31.094 58.364 1.00 14.34 90 MET A CA 1
ATOM 699 C C . MET A 1 90 ? 30.857 30.741 58.648 1.00 14.92 90 MET A C 1
ATOM 700 O O . MET A 1 90 ? 31.305 30.861 59.797 1.00 14.79 90 MET A O 1
ATOM 705 N N . ASP A 1 91 ? 31.624 30.356 57.597 1.00 14.08 91 ASP A N 1
ATOM 706 C CA . ASP A 1 91 ? 33.060 30.163 57.774 1.00 13.86 91 ASP A CA 1
ATOM 707 C C . ASP A 1 91 ? 33.631 31.570 57.606 1.00 13.98 91 ASP A C 1
ATOM 708 O O . ASP A 1 91 ? 33.723 32.061 56.476 1.00 13.77 91 ASP A O 1
ATOM 713 N N . SER A 1 92 ? 34.003 32.236 58.710 1.00 13.82 92 SER A N 1
ATOM 714 C CA A SER A 1 92 ? 34.518 33.596 58.633 0.50 13.73 92 SER A CA 1
ATOM 715 C CA B SER A 1 92 ? 34.544 33.599 58.625 0.50 14.30 92 SER A CA 1
ATOM 716 C C . SER A 1 92 ? 35.840 33.711 57.883 1.00 15.11 92 SER A C 1
ATOM 717 O O . SER A 1 92 ? 36.231 34.817 57.558 1.00 17.07 92 SER A O 1
ATOM 722 N N . ALA A 1 93 ? 36.545 32.604 57.673 1.00 15.18 93 ALA A N 1
ATOM 723 C CA . ALA A 1 93 ? 37.823 32.637 56.957 1.00 17.65 93 ALA A CA 1
ATOM 724 C C . ALA A 1 93 ? 37.659 32.421 55.463 1.00 18.73 93 ALA A C 1
ATOM 725 O O . ALA A 1 93 ? 38.649 32.532 54.736 1.00 20.64 93 ALA A O 1
ATOM 727 N N . ASP A 1 94 ? 36.445 32.076 54.995 1.00 17.61 94 ASP A N 1
ATOM 728 C CA . ASP A 1 94 ? 36.246 31.748 53.605 1.00 17.20 94 ASP A CA 1
ATOM 729 C C . ASP A 1 94 ? 35.692 32.918 52.790 1.00 16.90 94 ASP A C 1
ATOM 730 O O . ASP A 1 94 ? 34.478 33.015 52.570 1.00 17.72 94 ASP A O 1
ATOM 735 N N . ARG A 1 95 ? 36.595 33.778 52.296 1.00 15.69 95 ARG A N 1
ATOM 736 C CA . ARG A 1 95 ? 36.221 34.897 51.437 1.00 15.75 95 ARG A CA 1
ATOM 737 C C . ARG A 1 95 ? 35.765 34.441 50.054 1.00 15.37 95 ARG A C 1
ATOM 738 O O . ARG A 1 95 ? 35.115 35.212 49.370 1.00 15.53 95 ARG A O 1
ATOM 746 N N . TYR A 1 96 ? 36.122 33.222 49.628 1.00 15.02 96 TYR A N 1
ATOM 747 C CA . TYR A 1 96 ? 35.638 32.712 48.352 1.00 15.55 96 TYR A CA 1
ATOM 748 C C . TYR A 1 96 ? 34.146 32.395 48.410 1.00 17.06 96 TYR A C 1
ATOM 749 O O . TYR A 1 96 ? 33.476 32.466 47.380 1.00 18.80 96 TYR A O 1
ATOM 758 N N . ARG A 1 97 ? 33.614 32.072 49.602 1.00 15.42 97 ARG A N 1
ATOM 759 C CA . ARG A 1 97 ? 32.200 31.731 49.721 1.00 16.42 97 ARG A CA 1
ATOM 760 C C . ARG A 1 97 ? 31.378 32.738 50.487 1.00 15.98 97 ARG A C 1
ATOM 761 O O . ARG A 1 97 ? 30.176 32.509 50.605 1.00 16.45 97 ARG A O 1
ATOM 769 N N . ILE A 1 98 ? 31.972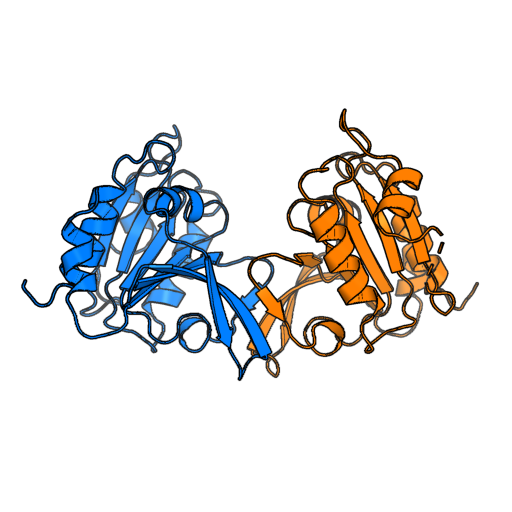 33.866 50.965 1.00 15.63 98 ILE A N 1
ATOM 770 C CA . ILE A 1 98 ? 31.218 34.807 51.790 1.00 16.93 98 ILE A CA 1
ATOM 771 C C . ILE A 1 98 ? 30.064 35.471 51.026 1.00 17.79 98 ILE A C 1
ATOM 772 O O . ILE A 1 98 ? 29.026 35.698 51.656 1.00 18.83 98 ILE A O 1
ATOM 777 N N . GLU A 1 99 ? 30.190 35.727 49.708 1.00 18.03 99 GLU A N 1
ATOM 778 C CA . GLU A 1 99 ? 29.076 36.334 48.976 1.00 18.80 99 GLU A CA 1
ATOM 779 C C . GLU A 1 99 ? 27.918 35.349 48.830 1.00 17.60 99 GLU A C 1
ATOM 780 O O . GLU A 1 99 ? 26.761 35.750 48.994 1.00 18.31 99 GLU A O 1
ATOM 786 N N . GLU A 1 100 ? 28.216 34.055 48.650 1.00 16.31 100 GLU A N 1
ATOM 787 C CA . GLU A 1 100 ? 27.153 33.040 48.596 1.00 16.26 100 GLU A CA 1
ATOM 788 C C . GLU A 1 100 ? 26.502 32.936 49.982 1.00 16.27 100 GLU A C 1
ATOM 789 O O . GLU A 1 100 ? 25.277 32.913 50.078 1.00 16.42 100 GLU A O 1
ATOM 795 N N . ALA A 1 101 ? 27.316 32.917 51.065 1.00 15.53 101 ALA A N 1
ATOM 796 C CA . ALA A 1 101 ? 26.766 32.870 52.436 1.00 15.62 101 ALA A CA 1
ATOM 797 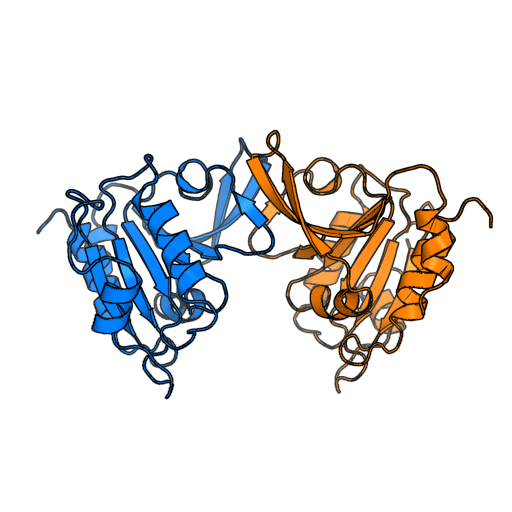C C . ALA A 1 101 ? 25.859 34.077 52.728 1.00 16.28 101 ALA A C 1
ATOM 798 O O . ALA A 1 101 ? 24.769 33.909 53.298 1.00 16.61 101 ALA A O 1
ATOM 800 N N . LYS A 1 102 ? 26.272 35.277 52.285 1.00 16.87 102 LYS A N 1
ATOM 801 C CA . LYS A 1 102 ? 25.474 36.507 52.437 1.00 17.16 102 LYS A CA 1
ATOM 802 C C . LYS A 1 102 ? 24.131 36.340 51.699 1.00 17.17 102 LYS A C 1
ATOM 803 O O . LYS A 1 102 ? 23.065 36.672 52.229 1.00 17.37 102 LYS A O 1
ATOM 809 N N . ASN A 1 103 ? 24.192 35.847 50.472 1.00 15.81 103 ASN A N 1
ATOM 810 C CA . ASN A 1 103 ? 22.995 35.658 49.656 1.00 16.28 103 ASN A CA 1
ATOM 811 C C . ASN A 1 103 ? 22.039 34.660 50.295 1.00 15.86 103 ASN A C 1
ATOM 812 O O . ASN A 1 103 ? 20.836 34.922 50.342 1.00 16.99 103 ASN A O 1
ATOM 817 N N . GLU A 1 104 ? 22.569 33.535 50.813 1.00 14.81 104 GLU A N 1
ATOM 818 C CA . GLU A 1 104 ? 21.723 32.561 51.506 1.00 14.59 104 GLU A CA 1
ATOM 819 C C . GLU A 1 104 ? 21.145 33.148 52.784 1.00 14.52 104 GLU A C 1
ATOM 820 O O . GLU A 1 104 ? 19.991 32.882 53.102 1.00 14.20 104 GLU A O 1
ATOM 826 N N . LEU A 1 105 ? 21.918 33.975 53.500 1.00 13.85 105 LEU A N 1
ATOM 827 C CA . LEU A 1 105 ? 21.427 34.599 54.741 1.00 14.42 105 LEU A CA 1
ATOM 828 C C . LEU A 1 105 ? 20.235 35.486 54.439 1.00 14.18 105 LEU A C 1
ATOM 829 O O . LEU A 1 105 ? 19.233 35.412 55.145 1.00 13.98 105 LEU A O 1
ATOM 834 N N . TRP A 1 106 ? 20.324 36.288 53.383 1.00 14.21 106 TRP A N 1
ATOM 835 C CA . TRP A 1 106 ? 19.206 37.168 53.039 1.00 15.26 106 TRP A CA 1
ATOM 836 C C . TRP A 1 106 ? 17.977 36.381 52.549 1.00 15.38 106 TRP A C 1
ATOM 837 O O . TRP A 1 106 ? 16.867 36.831 52.805 1.00 16.40 106 TRP A O 1
ATOM 848 N N . LYS A 1 107 ? 18.152 35.211 51.904 1.00 15.38 107 LYS A N 1
ATOM 849 C CA . LYS A 1 107 ? 16.985 34.395 51.505 1.00 15.76 107 LYS A CA 1
ATOM 850 C C . LYS A 1 107 ? 16.251 33.890 52.783 1.00 16.23 107 LYS A C 1
ATOM 851 O O . LYS A 1 107 ? 15.024 33.731 52.770 1.00 16.91 107 LYS A O 1
ATOM 857 N N . VAL A 1 108 ? 17.000 33.612 53.856 1.00 14.87 108 VAL A N 1
ATOM 858 C CA . VAL A 1 108 ? 16.415 33.185 55.132 1.00 14.79 108 VAL A CA 1
ATOM 859 C C . VAL A 1 108 ? 15.704 34.407 55.748 1.00 15.09 108 VAL A C 1
ATOM 860 O O . VAL A 1 108 ? 14.534 34.326 56.141 1.00 15.08 108 VAL A O 1
ATOM 864 N N . LEU A 1 109 ? 16.415 35.543 55.854 1.00 15.16 109 LEU A N 1
ATOM 865 C CA . LEU A 1 109 ? 15.849 36.735 56.493 1.00 14.98 109 LEU A CA 1
ATOM 866 C C . LEU A 1 109 ? 14.556 37.229 55.859 1.00 15.99 109 LEU A C 1
ATOM 867 O O . LEU A 1 109 ? 13.653 37.682 56.571 1.00 16.84 109 LEU A O 1
ATOM 872 N N . LEU A 1 110 ? 14.472 37.148 54.532 1.00 15.48 110 LEU A N 1
ATOM 873 C CA . LEU A 1 110 ? 13.325 37.651 53.795 1.00 16.46 110 LEU A CA 1
ATOM 874 C C . LEU A 1 110 ? 12.218 36.611 53.565 1.00 16.29 110 LEU A C 1
ATOM 875 O O . LEU A 1 110 ? 11.219 36.940 52.939 1.00 17.23 110 LEU A O 1
ATOM 880 N N . ASP A 1 111 ? 12.370 35.382 54.107 1.00 15.64 111 ASP A N 1
ATOM 881 C CA . ASP A 1 111 ? 11.341 34.367 53.918 1.00 15.24 111 ASP A CA 1
ATOM 882 C C . ASP A 1 111 ? 10.161 34.701 54.823 1.00 15.77 111 ASP A C 1
ATOM 883 O O . ASP A 1 111 ? 10.340 35.159 55.957 1.00 15.93 111 ASP A O 1
ATOM 888 N N . PRO A 1 112 ? 8.938 34.536 54.311 1.00 15.31 112 PRO A N 1
ATOM 889 C CA . PRO A 1 112 ? 7.768 34.941 55.096 1.00 14.90 112 PRO A CA 1
ATOM 890 C C . PRO A 1 112 ? 7.274 33.972 56.176 1.00 15.34 112 PRO A C 1
ATOM 891 O O . PRO A 1 112 ? 6.361 34.353 56.922 1.00 16.41 112 PRO A O 1
ATOM 895 N N . ASN A 1 113 ? 7.829 32.761 56.272 1.00 15.24 113 ASN A N 1
ATOM 896 C CA . ASN A 1 113 ? 7.285 31.770 57.216 1.00 14.56 113 ASN A CA 1
ATOM 897 C C . ASN A 1 113 ? 7.455 32.127 58.697 1.00 15.53 113 ASN A C 1
ATOM 898 O O . ASN A 1 113 ? 6.493 32.020 59.467 1.00 16.51 113 ASN A O 1
ATOM 903 N N . TYR A 1 114 ? 8.672 32.499 59.094 1.00 15.87 114 TYR A N 1
ATOM 904 C CA . TYR A 1 114 ? 8.979 32.806 60.494 1.00 16.61 114 TYR A CA 1
ATOM 905 C C . TYR A 1 114 ? 9.686 34.155 60.563 1.00 17.05 114 TYR A C 1
ATOM 906 O O . TYR A 1 114 ? 10.852 34.208 60.935 1.00 17.02 114 TYR A O 1
ATOM 915 N N . PRO A 1 115 ? 8.982 35.274 60.284 1.00 17.25 115 PRO A N 1
ATOM 916 C CA . PRO A 1 115 ? 9.666 36.582 60.284 1.00 18.01 115 PRO A CA 1
ATOM 917 C C . PRO A 1 115 ? 10.128 37.087 61.628 1.00 18.40 115 PRO A C 1
ATOM 918 O O . PRO A 1 115 ? 10.966 37.989 61.663 1.00 19.10 115 PRO A O 1
ATOM 922 N N . ASP A 1 116 ? 9.580 36.529 62.714 1.00 18.14 116 ASP A N 1
ATOM 923 C CA . ASP A 1 116 ? 9.928 36.949 64.061 1.00 18.88 116 ASP A CA 1
ATOM 924 C C . ASP A 1 116 ? 10.867 35.972 64.785 1.00 18.75 116 ASP A C 1
ATOM 925 O O . ASP A 1 116 ? 11.183 36.194 65.955 1.00 19.56 116 ASP A O 1
ATOM 930 N N . ALA A 1 117 ? 11.309 34.895 64.115 1.00 17.90 117 ALA A N 1
ATOM 931 C CA . ALA A 1 117 ? 12.209 33.938 64.752 1.00 17.37 117 ALA A CA 1
ATOM 932 C C . ALA A 1 117 ? 13.555 34.616 64.957 1.00 16.08 117 ALA A C 1
ATOM 933 O O . ALA A 1 117 ? 14.158 35.106 63.999 1.00 16.16 117 ALA A O 1
ATOM 935 N N . PRO A 1 118 ? 14.060 34.633 66.199 1.00 14.98 118 PRO A N 1
ATOM 936 C CA . PRO A 1 118 ? 15.390 35.233 66.434 1.00 14.79 118 PRO A CA 1
ATOM 937 C C . PRO A 1 118 ? 16.461 34.544 65.619 1.00 14.07 118 PRO A C 1
ATOM 938 O O . PRO A 1 118 ? 16.402 33.328 65.458 1.00 14.63 118 PRO A O 1
ATOM 942 N N . LEU A 1 119 ? 17.420 35.318 65.109 1.00 12.77 119 LEU A N 1
ATOM 943 C CA . LEU A 1 119 ? 18.466 34.722 64.278 1.00 13.06 119 LEU A CA 1
ATOM 944 C C . LEU A 1 119 ? 19.835 35.112 64.774 1.00 13.37 119 LEU A C 1
ATOM 945 O O . LEU A 1 119 ? 20.156 36.312 64.867 1.00 13.51 119 LEU A O 1
ATOM 950 N N . LEU A 1 120 ? 20.680 34.094 65.016 1.00 12.50 120 LEU A N 1
ATOM 951 C CA . LEU A 1 120 ? 22.063 34.336 65.429 1.00 12.46 120 LEU A CA 1
ATOM 952 C C . LEU A 1 120 ? 22.987 34.020 64.273 1.00 12.60 120 LEU A C 1
ATOM 953 O O . LEU A 1 120 ? 22.951 32.906 63.742 1.00 12.12 120 LEU A O 1
ATOM 958 N N . ILE A 1 121 ? 23.839 34.984 63.910 1.00 12.43 121 ILE A N 1
ATOM 959 C CA . ILE A 1 121 ? 24.874 34.705 62.926 1.00 13.11 121 ILE A CA 1
ATOM 960 C C . ILE A 1 121 ? 26.075 34.209 63.715 1.00 13.67 121 ILE A C 1
ATOM 961 O O . ILE A 1 121 ? 26.525 34.880 64.645 1.00 13.88 121 ILE A O 1
ATOM 966 N N . VAL A 1 122 ? 26.571 33.023 63.372 1.00 13.19 122 VAL A N 1
ATOM 967 C CA . VAL A 1 122 ? 27.762 32.492 64.004 1.00 13.84 122 VAL A CA 1
ATOM 968 C C . VAL A 1 122 ? 28.951 32.694 63.047 1.00 14.17 122 VAL A C 1
ATOM 969 O O . VAL A 1 122 ? 28.971 32.139 61.963 1.00 14.50 122 VAL A O 1
ATOM 973 N N . ALA A 1 123 ? 29.897 33.546 63.436 1.00 13.83 123 ALA A N 1
ATOM 974 C CA . ALA A 1 123 ? 31.074 33.809 62.619 1.00 13.84 123 ALA A CA 1
ATOM 975 C C . ALA A 1 123 ? 32.122 32.785 63.077 1.00 13.60 123 ALA A C 1
ATOM 976 O O . ALA A 1 123 ? 32.880 33.028 64.014 1.00 13.75 123 ALA A O 1
ATOM 978 N N . ASN A 1 124 ? 32.100 31.607 62.454 1.00 12.51 124 ASN A N 1
ATOM 979 C CA . ASN A 1 124 ? 32.954 30.503 62.889 1.00 13.00 124 ASN A CA 1
ATOM 980 C C . ASN A 1 124 ? 34.363 30.515 62.280 1.00 13.72 124 ASN A C 1
ATOM 981 O O . ASN A 1 124 ? 34.603 31.232 61.321 1.00 14.08 124 ASN A O 1
ATOM 986 N N . LYS A 1 125 ? 35.307 29.720 62.854 1.00 13.84 125 LYS A N 1
ATOM 987 C CA . LYS A 1 125 ? 36.687 29.611 62.345 1.00 13.60 125 LYS A CA 1
ATOM 988 C C . LYS A 1 125 ? 37.493 30.901 62.577 1.00 14.02 125 LYS A C 1
ATOM 989 O O . LYS A 1 125 ? 38.411 31.245 61.802 1.00 14.55 125 LYS A O 1
ATOM 995 N N . GLN A 1 126 ? 37.214 31.555 63.721 1.00 12.97 126 GLN A N 1
ATOM 996 C CA . GLN A 1 126 ? 37.950 32.764 64.092 1.00 13.91 126 GLN A CA 1
ATOM 997 C C . GLN A 1 126 ? 39.431 32.490 64.420 1.00 15.45 126 GLN A C 1
ATOM 998 O O . GLN A 1 126 ? 40.211 33.425 64.534 1.00 16.69 126 GLN A O 1
ATOM 1004 N N . ASP A 1 127 ? 39.810 31.216 64.592 1.00 15.15 127 ASP A N 1
ATOM 1005 C CA . ASP A 1 127 ? 41.198 30.845 64.877 1.00 16.00 127 ASP A CA 1
ATOM 1006 C C . ASP A 1 127 ? 42.076 30.911 63.619 1.00 16.53 127 ASP A C 1
ATOM 1007 O O . ASP A 1 127 ? 43.302 30.965 63.739 1.00 17.38 127 ASP A O 1
ATOM 1012 N N . LYS A 1 128 ? 41.476 30.819 62.430 1.00 16.19 128 LYS A N 1
ATOM 1013 C CA . LYS A 1 128 ? 42.250 30.791 61.185 1.00 16.22 128 LYS A CA 1
ATOM 1014 C C . LYS A 1 128 ? 42.846 32.150 60.846 1.00 16.33 128 LYS A C 1
ATOM 1015 O O . LYS A 1 128 ? 42.193 33.182 61.018 1.00 15.85 128 LYS A O 1
ATOM 1021 N N . GLU A 1 129 ? 44.075 32.151 60.329 1.00 17.64 129 GLU A N 1
ATOM 1022 C CA . GLU A 1 129 ? 44.744 33.402 59.949 1.00 17.99 129 GLU A CA 1
ATOM 1023 C C . GLU A 1 129 ? 43.909 34.307 59.016 1.00 19.77 129 GLU A C 1
ATOM 1024 O O . GLU A 1 129 ? 43.902 35.527 59.201 1.00 20.75 129 GLU A O 1
ATOM 1030 N N . GLY A 1 130 ? 43.210 33.725 58.048 1.00 20.77 130 GLY A N 1
ATOM 1031 C CA . GLY A 1 130 ? 42.386 34.555 57.154 1.00 21.70 130 GLY A CA 1
ATOM 1032 C C . GLY A 1 130 ? 41.059 35.065 57.713 1.00 21.44 130 GLY A C 1
ATOM 1033 O O . GLY A 1 130 ? 40.304 35.704 56.974 1.00 22.95 130 GLY A O 1
ATOM 1034 N N . ALA A 1 131 ? 40.737 34.791 58.984 1.00 19.04 131 ALA A N 1
ATOM 1035 C CA . ALA A 1 131 ? 39.399 35.091 59.503 1.00 18.18 131 ALA A CA 1
ATOM 1036 C C . ALA A 1 131 ? 38.968 36.548 59.422 1.00 18.14 131 ALA A C 1
ATOM 1037 O O . ALA A 1 131 ? 39.696 37.426 59.876 1.00 18.81 131 ALA A O 1
ATOM 1039 N N . MET A 1 132 ? 37.754 36.796 58.865 1.00 17.27 132 MET A N 1
ATOM 1040 C CA . MET A 1 132 ? 37.181 38.144 58.791 1.00 17.51 132 MET A CA 1
ATOM 1041 C C . MET A 1 132 ? 36.670 38.509 60.185 1.00 16.33 132 MET A C 1
ATOM 1042 O O . MET A 1 132 ? 36.166 37.640 60.896 1.00 16.63 132 MET A O 1
ATOM 1047 N N . SER A 1 133 ? 36.747 39.786 60.561 1.00 15.40 133 SER A N 1
ATOM 1048 C CA . SER A 1 133 ? 36.194 40.225 61.844 1.00 15.16 133 SER A CA 1
ATOM 1049 C C . SER A 1 133 ? 34.657 40.228 61.788 1.00 14.92 133 SER A C 1
ATOM 1050 O O . SER A 1 133 ? 34.092 40.322 60.696 1.00 14.73 133 SER A O 1
ATOM 1053 N N . ILE A 1 134 ? 33.984 40.230 62.952 1.00 14.58 134 ILE A N 1
ATOM 1054 C CA . ILE A 1 134 ? 32.517 40.303 62.963 1.00 15.08 134 ILE A CA 1
ATOM 1055 C C . ILE A 1 134 ? 32.039 41.637 62.346 1.00 16.51 134 ILE A C 1
ATOM 1056 O O . ILE A 1 134 ? 31.008 41.672 61.683 1.00 17.77 134 ILE A O 1
ATOM 1061 N N . GLN A 1 135 ? 32.816 42.730 62.519 1.00 16.45 135 GLN A N 1
ATOM 1062 C CA . GLN A 1 135 ? 32.498 44.007 61.914 1.00 16.63 135 GLN A CA 1
ATOM 1063 C C . GLN A 1 135 ? 32.560 43.894 60.399 1.00 17.41 135 GLN A C 1
ATOM 1064 O O . GLN A 1 135 ? 31.678 44.426 59.732 1.00 18.17 135 GLN A O 1
ATOM 1070 N N . GLU A 1 136 ? 33.581 43.198 59.844 1.00 16.96 136 GLU A N 1
ATOM 1071 C CA . GLU A 1 136 ? 33.658 43.062 58.383 1.00 17.73 136 GLU A CA 1
ATOM 1072 C C . GLU A 1 136 ? 32.512 42.196 57.868 1.00 18.18 136 GLU A C 1
ATOM 1073 O O . GLU A 1 136 ? 31.916 42.531 56.851 1.00 19.64 136 GLU A O 1
ATOM 1079 N N . ILE A 1 137 ? 32.145 41.145 58.599 1.00 18.01 137 ILE A N 1
ATOM 1080 C CA . ILE A 1 137 ? 31.009 40.306 58.195 1.00 18.05 137 ILE A CA 1
ATOM 1081 C C . ILE A 1 137 ? 29.706 41.107 58.179 1.00 17.81 137 ILE A C 1
ATOM 1082 O O . ILE A 1 137 ? 28.952 41.040 57.212 1.00 18.09 137 ILE A O 1
ATOM 1087 N N . ILE A 1 138 ? 29.481 41.938 59.208 1.00 17.49 138 ILE A N 1
ATOM 1088 C CA . ILE A 1 138 ? 28.285 42.772 59.258 1.00 18.67 138 ILE A CA 1
ATOM 1089 C C . ILE A 1 138 ? 28.227 43.729 58.057 1.00 19.32 138 ILE A C 1
ATOM 1090 O O . ILE A 1 138 ? 27.187 43.838 57.404 1.00 19.94 138 ILE A O 1
ATOM 1095 N N . SER A 1 139 ? 29.364 44.349 57.711 1.00 19.43 139 SER A N 1
ATOM 1096 C CA . SER A 1 139 ? 29.443 45.259 56.561 1.00 20.49 139 SER A CA 1
ATOM 1097 C C . SER A 1 139 ? 29.190 44.549 55.237 1.00 21.55 139 SER A C 1
ATOM 1098 O O . SER A 1 139 ? 28.333 44.980 54.470 1.00 22.51 139 SER A O 1
ATOM 1101 N N . VAL A 1 140 ? 29.885 43.434 54.989 1.00 20.73 140 VAL A N 1
ATOM 1102 C CA . VAL A 1 140 ? 29.725 42.655 53.760 1.00 21.94 140 VAL A CA 1
ATOM 1103 C C . VAL A 1 140 ? 28.267 42.182 53.600 1.00 23.06 140 VAL A C 1
ATOM 1104 O O . VAL A 1 140 ? 27.718 42.226 52.496 1.00 24.34 140 VAL A O 1
ATOM 1108 N N . CYS A 1 141 ? 27.627 41.816 54.706 1.00 22.97 141 CYS A N 1
ATOM 1109 C CA . CYS A 1 141 ? 26.251 41.341 54.675 1.00 24.06 141 CYS A CA 1
ATOM 1110 C C . CYS A 1 141 ? 25.195 42.436 54.604 1.00 24.88 141 CYS A C 1
ATOM 1111 O O . CYS A 1 141 ? 24.023 42.111 54.472 1.00 25.80 141 CYS A O 1
ATOM 1114 N N . GLY A 1 142 ? 25.590 43.700 54.663 1.00 24.96 142 GLY A N 1
ATOM 1115 C CA . GLY A 1 142 ? 24.647 44.804 54.594 1.00 25.84 142 GLY A CA 1
ATOM 1116 C C . GLY A 1 142 ? 23.834 44.962 55.860 1.00 27.26 142 GLY A C 1
ATOM 1117 O O . GLY A 1 142 ? 22.707 45.466 55.815 1.00 27.98 142 GLY A O 1
ATOM 1118 N N . LEU A 1 143 ? 24.414 44.575 57.012 1.00 27.41 143 LEU A N 1
ATOM 1119 C CA . LEU A 1 143 ? 23.739 44.664 58.310 1.00 28.47 143 LEU A CA 1
ATOM 1120 C C . LEU A 1 143 ? 24.155 45.861 59.174 1.00 29.58 143 LEU A C 1
ATOM 1121 O O . LEU A 1 143 ? 23.746 45.928 60.330 1.00 29.81 143 LEU A O 1
ATOM 1126 N N . ASP A 1 144 ? 25.005 46.761 58.655 1.00 31.01 144 ASP A N 1
ATOM 1127 C CA . ASP A 1 144 ? 25.443 47.953 59.398 1.00 32.89 144 ASP A CA 1
ATOM 1128 C C . ASP A 1 144 ? 24.276 48.910 59.625 1.00 35.69 144 ASP A C 1
ATOM 1129 O O . ASP A 1 144 ? 24.224 49.590 60.648 1.00 36.32 144 ASP A O 1
ATOM 1134 N N . ASN A 1 145 ? 23.378 49.005 58.633 1.00 37.23 145 ASN A N 1
ATOM 1135 C CA . ASN A 1 145 ? 22.181 49.817 58.702 1.00 39.50 145 ASN A CA 1
ATOM 1136 C C . ASN A 1 145 ? 21.049 48.824 58.572 1.00 41.45 145 ASN A C 1
ATOM 1137 O O . ASN A 1 145 ? 20.667 48.464 57.458 1.00 41.66 145 ASN A O 1
ATOM 1139 N N . PRO A 1 146 ? 20.572 48.280 59.700 1.00 42.71 146 PRO A N 1
ATOM 1140 C CA . PRO A 1 146 ? 19.508 47.276 59.623 1.00 43.89 146 PRO A CA 1
ATOM 1141 C C . PRO A 1 146 ? 18.119 47.895 59.478 1.00 45.16 146 PRO A C 1
ATOM 1142 O O . PRO A 1 146 ? 17.588 48.508 60.405 1.00 45.80 146 PRO A O 1
ATOM 1146 N N . GLU A 1 147 ? 17.532 47.742 58.298 1.00 45.28 147 GLU A N 1
ATOM 1147 C CA . GLU A 1 147 ? 16.199 48.260 58.020 1.00 45.81 147 GLU A CA 1
ATOM 1148 C C . GLU A 1 147 ? 15.358 47.156 57.394 1.00 46.16 147 GLU A C 1
ATOM 1149 O O . GLU A 1 147 ? 14.206 46.968 57.781 1.00 46.68 147 GLU A O 1
ATOM 1151 N N . LYS A 1 148 ? 15.941 46.409 56.443 1.00 45.71 148 LYS A N 1
ATOM 1152 C CA . LYS A 1 148 ? 15.270 45.301 55.765 1.00 45.61 148 LYS A CA 1
ATOM 1153 C C . LYS A 1 148 ? 14.907 44.146 56.715 1.00 45.01 148 LYS A C 1
ATOM 1154 O O . LYS A 1 148 ? 14.002 43.370 56.405 1.00 45.38 148 LYS A O 1
ATOM 1156 N N . LEU A 1 149 ? 15.597 44.048 57.870 1.00 43.73 149 LEU A N 1
ATOM 1157 C CA . LEU A 1 149 ? 15.368 43.024 58.892 1.00 42.88 149 LEU A CA 1
ATOM 1158 C C . LEU A 1 149 ? 14.115 43.269 59.731 1.00 41.59 149 LEU A C 1
ATOM 1159 O O . LEU A 1 149 ? 13.553 42.317 60.273 1.00 42.11 149 LEU A O 1
ATOM 1164 N N . GLY A 1 150 ? 13.723 44.531 59.885 1.00 39.61 150 GLY A N 1
ATOM 1165 C CA . GLY A 1 150 ? 12.531 44.888 60.645 1.00 37.80 150 GLY A CA 1
ATOM 1166 C C . GLY A 1 150 ? 12.660 44.763 62.150 1.00 35.79 150 GLY A C 1
ATOM 1167 O O . GLY A 1 150 ? 13.581 45.319 62.752 1.00 36.07 150 GLY A O 1
ATOM 1168 N N . ASN A 1 151 ? 11.716 44.063 62.778 1.00 33.74 151 ASN A N 1
ATOM 1169 C CA . ASN A 1 151 ? 11.728 43.896 64.231 1.00 32.04 151 ASN A CA 1
ATOM 1170 C C . ASN A 1 151 ? 12.349 42.571 64.696 1.00 29.35 151 ASN A C 1
ATOM 1171 O O . ASN A 1 151 ? 12.277 42.278 65.884 1.00 30.02 151 ASN A O 1
ATOM 1173 N N . ARG A 1 152 ? 12.926 41.770 63.788 1.00 26.02 152 ARG A N 1
ATOM 1174 C CA . ARG A 1 152 ? 13.509 40.483 64.176 1.00 23.47 152 ARG A CA 1
ATOM 1175 C C . ARG A 1 152 ? 14.712 40.697 65.076 1.00 21.49 152 ARG A C 1
ATOM 1176 O O . ARG A 1 152 ? 15.579 41.516 64.748 1.00 21.74 152 ARG A O 1
ATOM 1184 N N . SER A 1 153 ? 14.782 39.958 66.184 1.00 19.53 153 SER A N 1
ATOM 1185 C CA . SER A 1 153 ? 15.956 40.027 67.051 1.00 19.09 153 SER A CA 1
ATOM 1186 C C . SER A 1 153 ? 17.085 39.288 66.349 1.00 16.92 153 SER A C 1
ATOM 1187 O O . SER A 1 153 ? 16.870 38.200 65.812 1.00 15.55 153 SER A O 1
ATOM 1190 N N . TRP A 1 154 ? 18.274 39.862 66.386 1.00 16.66 154 TRP A N 1
ATOM 1191 C CA . TRP A 1 154 ? 19.435 39.242 65.762 1.00 17.32 154 TRP A CA 1
ATOM 1192 C C . TRP A 1 154 ? 20.722 39.593 66.470 1.00 17.23 154 TRP A C 1
ATOM 1193 O O . TRP A 1 154 ? 20.785 40.573 67.208 1.00 17.36 154 TRP A O 1
ATOM 1204 N N . HIS A 1 155 ? 21.752 38.764 66.292 1.00 15.88 155 HIS A N 1
ATOM 1205 C CA . HIS A 1 155 ? 23.046 39.004 66.925 1.00 16.39 155 HIS A CA 1
ATOM 1206 C C . HIS A 1 155 ? 24.139 38.306 66.105 1.00 15.62 155 HIS A C 1
ATOM 1207 O O . HIS A 1 155 ? 23.823 37.498 65.235 1.00 15.95 155 HIS A O 1
ATOM 1214 N N . ILE A 1 156 ? 25.396 38.634 66.342 1.00 14.79 156 ILE A N 1
ATOM 1215 C CA . ILE A 1 156 ? 26.510 37.950 65.696 1.00 14.57 156 ILE A CA 1
ATOM 1216 C C . ILE A 1 156 ? 27.499 37.524 66.786 1.00 15.04 156 ILE A C 1
ATOM 1217 O O . ILE A 1 156 ? 27.815 38.304 67.686 1.00 16.42 156 ILE A O 1
ATOM 1222 N N . GLN A 1 157 ? 27.880 36.252 66.771 1.00 14.26 157 GLN A N 1
ATOM 1223 C CA . GLN A 1 157 ? 28.769 35.688 67.775 1.00 14.45 157 GLN A CA 1
ATOM 1224 C C . GLN A 1 157 ? 29.982 35.068 67.118 1.00 15.34 157 GLN A C 1
ATOM 1225 O O . GLN A 1 157 ? 29.823 34.120 66.358 1.00 15.48 157 GLN A O 1
ATOM 1231 N N . PRO A 1 158 ? 31.209 35.525 67.450 1.00 15.16 158 PRO A N 1
ATOM 1232 C CA . PRO A 1 158 ? 32.405 34.849 66.925 1.00 15.81 158 PRO A CA 1
ATOM 1233 C C . PRO A 1 158 ? 32.651 33.521 67.664 1.00 15.38 158 PRO A C 1
ATOM 1234 O O . PRO A 1 158 ? 32.542 33.458 68.909 1.00 15.74 158 PRO A O 1
ATOM 1238 N N . THR A 1 159 ? 33.045 32.479 66.938 1.00 14.82 159 THR A N 1
ATOM 1239 C CA . THR A 1 159 ? 33.334 31.164 67.527 1.00 15.12 159 THR A CA 1
ATOM 1240 C C . THR A 1 159 ? 34.565 30.464 66.913 1.00 15.52 159 THR A C 1
ATOM 1241 O O . THR A 1 159 ? 35.024 30.816 65.828 1.00 14.56 159 THR A O 1
ATOM 1245 N N . VAL A 1 160 ? 35.061 29.432 67.619 1.00 15.61 160 VAL A N 1
ATOM 1246 C CA . VAL A 1 160 ? 36.055 28.479 67.183 1.00 15.75 160 VAL A CA 1
ATOM 1247 C C . VAL A 1 160 ? 35.396 27.146 67.579 1.00 16.35 160 VAL A C 1
ATOM 1248 O O . VAL A 1 160 ? 35.543 26.709 68.713 1.00 17.07 160 VAL A O 1
ATOM 1252 N N . ALA A 1 161 ? 34.590 26.577 66.689 1.00 16.05 161 ALA A N 1
ATOM 1253 C CA . ALA A 1 161 ? 33.827 25.366 66.994 1.00 16.55 161 ALA A CA 1
ATOM 1254 C C . ALA A 1 161 ? 34.691 24.180 67.371 1.00 17.57 161 ALA A C 1
ATOM 1255 O O . ALA A 1 161 ? 34.260 23.356 68.171 1.00 18.18 161 ALA A O 1
ATOM 1257 N N . THR A 1 162 ? 35.905 24.111 66.850 1.00 17.83 162 THR A N 1
ATOM 1258 C CA . THR A 1 162 ? 36.844 23.024 67.160 1.00 19.69 162 THR A CA 1
ATOM 1259 C C . THR A 1 162 ? 37.290 23.031 68.624 1.00 21.37 162 THR A C 1
ATOM 1260 O O . THR A 1 162 ? 37.506 21.956 69.184 1.00 23.84 162 THR A O 1
ATOM 1264 N N . THR A 1 163 ? 37.406 24.208 69.260 1.00 19.97 163 THR A N 1
ATOM 1265 C CA . THR A 1 163 ? 37.770 24.266 70.689 1.00 19.89 163 THR A CA 1
ATOM 1266 C C . THR A 1 163 ? 36.554 24.518 71.600 1.00 20.64 163 THR A C 1
ATOM 1267 O O . THR A 1 163 ? 36.676 24.443 72.826 1.00 21.90 163 THR A O 1
ATOM 1271 N N . GLY A 1 164 ? 35.443 24.947 71.006 1.00 19.59 164 GLY A N 1
ATOM 1272 C CA . GLY A 1 164 ? 34.253 25.321 71.742 1.00 18.25 164 GLY A CA 1
ATOM 1273 C C . GLY A 1 164 ? 34.215 26.789 72.092 1.00 17.75 164 GLY A C 1
ATOM 1274 O O . GLY A 1 164 ? 33.222 27.231 72.666 1.00 19.06 164 GLY A O 1
ATOM 1275 N N . GLN A 1 165 ? 35.273 27.583 71.769 1.00 16.55 165 GLN A N 1
ATOM 1276 C CA . GLN A 1 165 ? 35.273 29.013 72.111 1.00 17.29 165 GLN A CA 1
ATOM 1277 C C . GLN A 1 165 ? 34.050 29.727 71.516 1.00 17.92 165 GLN A C 1
ATOM 1278 O O . GLN A 1 165 ? 33.753 29.538 70.331 1.00 18.34 165 GLN A O 1
ATOM 1284 N N . GLY A 1 166 ? 33.306 30.440 72.355 1.00 16.74 166 GLY A N 1
ATOM 1285 C CA . GLY A 1 166 ? 32.101 31.145 71.932 1.00 17.26 166 GLY A CA 1
ATOM 1286 C C . GLY A 1 166 ? 30.845 30.323 71.706 1.00 16.75 166 GLY A C 1
ATOM 1287 O O . GLY A 1 166 ? 29.767 30.897 71.502 1.00 17.06 166 GLY A O 1
ATOM 1288 N N . VAL A 1 167 ? 30.950 28.984 71.721 1.00 16.01 167 VAL A N 1
ATOM 1289 C CA . VAL A 1 167 ? 29.806 28.122 71.462 1.00 15.85 167 VAL A CA 1
ATOM 1290 C C . VAL A 1 167 ? 28.756 28.203 72.569 1.00 15.71 167 VAL A C 1
ATOM 1291 O O . VAL A 1 167 ? 27.579 28.312 72.271 1.00 15.49 167 VAL A O 1
ATOM 1295 N N . GLU A 1 168 ? 29.175 28.167 73.834 1.00 15.50 168 GLU A N 1
ATOM 1296 C CA . GLU A 1 168 ? 28.222 28.265 74.952 1.00 15.44 168 GLU A CA 1
ATOM 1297 C C . GLU A 1 168 ? 27.470 29.623 74.886 1.00 15.06 168 GLU A C 1
ATOM 1298 O O . GLU A 1 168 ? 26.244 29.667 75.030 1.00 15.54 168 GLU A O 1
ATOM 1304 N N . GLU A 1 169 ? 28.198 30.705 74.586 1.00 15.20 169 GLU A N 1
ATOM 1305 C CA . GLU A 1 169 ? 27.614 32.040 74.447 1.00 15.64 169 GLU A CA 1
ATOM 1306 C C . GLU A 1 169 ? 26.611 32.105 73.272 1.00 15.75 169 GLU A C 1
ATOM 1307 O O . GLU A 1 169 ? 25.527 32.685 73.410 1.00 14.88 169 GLU A O 1
ATOM 1313 N N . ALA A 1 170 ? 26.936 31.429 72.149 1.00 15.12 170 ALA A N 1
ATOM 1314 C CA . ALA A 1 170 ? 26.003 31.341 71.012 1.00 14.99 170 ALA A CA 1
ATOM 1315 C C . ALA A 1 170 ? 24.676 30.659 71.446 1.00 14.83 170 ALA A C 1
ATOM 1316 O O . ALA A 1 170 ? 23.591 31.206 71.215 1.00 14.89 170 ALA A O 1
ATOM 1318 N N . ILE A 1 171 ? 24.760 29.482 72.108 1.00 15.14 171 ILE A N 1
ATOM 1319 C CA . ILE A 1 171 ? 23.573 28.783 72.555 1.00 15.38 171 ILE A CA 1
ATOM 1320 C C . ILE A 1 171 ? 22.807 29.609 73.568 1.00 14.95 171 ILE A C 1
ATOM 1321 O O . ILE A 1 171 ? 21.586 29.633 73.509 1.00 14.90 171 ILE A O 1
ATOM 1326 N N . LYS A 1 172 ? 23.513 30.313 74.473 1.00 15.33 172 LYS A N 1
ATOM 1327 C CA . LYS A 1 172 ? 22.895 31.165 75.504 1.00 15.83 172 LYS A CA 1
ATOM 1328 C C . LYS A 1 172 ? 22.031 32.230 74.886 1.00 14.89 172 LYS A C 1
ATOM 1329 O O . LYS A 1 172 ? 20.909 32.452 75.350 1.00 14.23 172 LYS A O 1
ATOM 1335 N N . TRP A 1 173 ? 22.521 32.885 73.803 1.00 14.54 173 TRP A N 1
ATOM 1336 C CA . TRP A 1 173 ? 21.743 33.928 73.161 1.00 14.72 173 TRP A CA 1
ATOM 1337 C C . TRP A 1 173 ? 20.407 33.354 72.635 1.00 14.20 173 TRP A C 1
ATOM 1338 O O . TRP A 1 173 ? 19.346 33.942 72.875 1.00 14.41 173 TRP A O 1
ATOM 1349 N N . ILE A 1 174 ? 20.466 32.179 71.962 1.00 13.86 174 ILE A N 1
ATOM 1350 C CA . ILE A 1 174 ? 19.255 31.538 71.428 1.00 13.97 174 ILE A CA 1
ATOM 1351 C C . ILE A 1 174 ? 18.265 31.217 72.563 1.00 14.19 174 ILE A C 1
ATOM 1352 O O . ILE A 1 174 ? 17.096 31.565 72.468 1.00 14.67 174 ILE A O 1
ATOM 1357 N N . VAL A 1 175 ? 18.740 30.574 73.630 1.00 13.73 175 VAL A N 1
ATOM 1358 C CA . VAL A 1 175 ? 17.884 30.193 74.755 1.00 13.51 175 VAL A CA 1
ATOM 1359 C C . VAL A 1 175 ? 17.283 31.418 75.404 1.00 14.06 175 VAL A C 1
ATOM 1360 O O . VAL A 1 175 ? 16.088 31.422 75.694 1.00 14.47 175 VAL A O 1
ATOM 1364 N N . MET A 1 176 ? 18.087 32.482 75.586 1.00 14.85 176 MET A N 1
ATOM 1365 C CA . MET A 1 176 ? 17.547 33.701 76.195 1.00 16.18 176 MET A CA 1
ATOM 1366 C C . MET A 1 176 ? 16.432 34.321 75.366 1.00 16.11 176 MET A C 1
ATOM 1367 O O . MET A 1 176 ? 15.442 34.757 75.934 1.00 16.75 176 MET A O 1
ATOM 1372 N N . GLU A 1 177 ? 16.566 34.338 74.024 1.00 15.30 177 GLU A N 1
ATOM 1373 C CA . GLU A 1 177 ? 15.503 34.895 73.168 1.00 16.01 177 GLU A CA 1
ATOM 1374 C C . GLU A 1 177 ? 14.197 34.059 73.265 1.00 17.02 177 GLU A C 1
ATOM 1375 O O . GLU A 1 177 ? 13.098 34.595 73.065 1.00 18.43 177 GLU A O 1
ATOM 1381 N N . LEU A 1 178 ? 14.314 32.753 73.549 1.00 16.43 178 LEU A N 1
ATOM 1382 C CA . LEU A 1 178 ? 13.157 31.866 73.658 1.00 16.79 178 LEU A CA 1
ATOM 1383 C C . LEU A 1 178 ? 12.650 31.675 75.112 1.00 18.48 178 LEU A C 1
ATOM 1384 O O . LEU A 1 178 ? 11.721 30.892 75.341 1.00 19.96 178 LEU A O 1
ATOM 1389 N N . ASP A 1 179 ? 13.274 32.333 76.072 1.00 18.05 179 ASP A N 1
ATOM 1390 C CA . ASP A 1 179 ? 12.930 32.132 77.490 1.00 19.02 179 ASP A CA 1
ATOM 1391 C C . ASP A 1 179 ? 11.770 33.012 77.918 1.00 22.83 179 ASP A C 1
ATOM 1392 O O . ASP A 1 179 ? 11.892 34.235 77.954 1.00 23.31 179 ASP A O 1
ATOM 1397 N N . LYS A 1 180 ? 10.655 32.378 78.290 1.00 24.74 180 LYS A N 1
ATOM 1398 C CA . LYS A 1 180 ? 9.458 33.091 78.727 1.00 27.31 180 LYS A CA 1
ATOM 1399 C C . LYS A 1 180 ? 9.667 33.841 80.063 1.00 29.35 180 LYS A C 1
ATOM 1400 O O . LYS A 1 180 ? 8.901 34.754 80.371 1.00 30.49 180 LYS A O 1
ATOM 1404 N N . LEU A 1 181 ? 10.715 33.496 80.833 1.00 29.42 181 LEU A N 1
ATOM 1405 C CA . LEU A 1 181 ? 10.983 34.161 82.104 1.00 30.59 181 LEU A CA 1
ATOM 1406 C C . LEU A 1 181 ? 11.682 35.517 81.970 1.00 31.99 181 LEU A C 1
ATOM 1407 O O . LEU A 1 181 ? 11.736 36.266 82.948 1.00 32.65 181 LEU A O 1
ATOM 1412 N N . LEU A 1 182 ? 12.250 35.829 80.797 1.00 32.00 182 LEU A N 1
ATOM 1413 C CA . LEU A 1 182 ? 12.991 37.072 80.610 1.00 32.98 182 LEU A CA 1
ATOM 1414 C C . LEU A 1 182 ? 12.161 38.165 79.936 1.00 33.96 182 LEU A C 1
ATOM 1415 O O . LEU A 1 182 ? 11.289 37.868 79.123 1.00 34.42 182 LEU A O 1
ATOM 1420 N N . LEU B 1 2 ? 39.739 12.312 23.642 1.00 31.86 2 LEU B N 1
ATOM 1421 C CA . LEU B 1 2 ? 39.476 11.837 25.002 1.00 31.90 2 LEU B CA 1
ATOM 1422 C C . LEU B 1 2 ? 37.996 11.622 25.183 1.00 30.44 2 LEU B C 1
ATOM 1423 O O . LEU B 1 2 ? 37.186 12.493 24.857 1.00 31.46 2 LEU B O 1
ATOM 1428 N N . LEU B 1 3 ? 37.641 10.431 25.662 1.00 27.39 3 LEU B N 1
ATOM 1429 C CA . LEU B 1 3 ? 36.276 9.941 25.833 1.00 25.46 3 LEU B CA 1
ATOM 1430 C C . LEU B 1 3 ? 35.504 10.101 24.522 1.00 23.46 3 LEU B C 1
ATOM 1431 O O . LEU B 1 3 ? 34.367 10.550 24.523 1.00 24.58 3 LEU B O 1
ATOM 1436 N N . SER B 1 4 ? 36.150 9.782 23.384 1.00 21.45 4 SER B N 1
ATOM 1437 C CA . SER B 1 4 ? 35.525 9.884 22.059 1.00 19.81 4 SER B CA 1
ATOM 1438 C C . SER B 1 4 ? 34.213 9.108 22.002 1.00 18.22 4 SER B C 1
ATOM 1439 O O . SER B 1 4 ? 33.254 9.528 21.361 1.00 17.99 4 SER B O 1
ATOM 1442 N N . PHE B 1 5 ? 34.157 8.003 22.744 1.00 17.39 5 PHE B N 1
ATOM 1443 C CA . PHE B 1 5 ? 32.987 7.162 22.794 1.00 17.29 5 PHE B CA 1
ATOM 1444 C C . PHE B 1 5 ? 31.798 7.819 23.482 1.00 16.29 5 PHE B C 1
ATOM 1445 O O . PHE B 1 5 ? 30.728 7.254 23.386 1.00 15.99 5 PHE B O 1
ATOM 1453 N N . LEU B 1 6 ? 31.942 9.014 24.114 1.00 16.01 6 LEU B N 1
ATOM 1454 C CA . LEU B 1 6 ? 30.742 9.714 24.635 1.00 16.70 6 LEU B CA 1
ATOM 1455 C C . LEU B 1 6 ? 29.851 10.126 23.439 1.00 15.74 6 LEU B C 1
ATOM 1456 O O . LEU B 1 6 ? 28.657 10.304 23.623 1.00 16.51 6 LEU B O 1
ATOM 1461 N N . GLN B 1 7 ? 30.412 10.236 22.206 1.00 14.98 7 GLN B N 1
ATOM 1462 C CA . GLN B 1 7 ? 29.626 10.501 21.005 1.00 14.91 7 GLN B CA 1
ATOM 1463 C C . GLN B 1 7 ? 28.577 9.421 20.770 1.00 15.34 7 GLN B C 1
ATOM 1464 O O . GLN B 1 7 ? 27.587 9.687 20.104 1.00 16.57 7 GLN B O 1
ATOM 1470 N N . ARG B 1 8 ? 28.781 8.191 21.307 1.00 15.66 8 ARG B N 1
ATOM 1471 C CA . ARG B 1 8 ? 27.784 7.121 21.195 1.00 16.09 8 ARG B CA 1
ATOM 1472 C C . ARG B 1 8 ? 26.512 7.468 21.979 1.00 17.04 8 ARG B C 1
ATOM 1473 O O . ARG B 1 8 ? 25.456 6.907 21.684 1.00 18.26 8 ARG B O 1
ATOM 1481 N N . LEU B 1 9 ? 26.596 8.389 22.963 1.00 16.57 9 LEU B N 1
ATOM 1482 C CA . LEU B 1 9 ? 25.407 8.865 23.643 1.00 16.44 9 LEU B CA 1
ATOM 1483 C C . LEU B 1 9 ? 24.908 10.142 22.939 1.00 17.21 9 LEU B C 1
ATOM 1484 O O . LEU B 1 9 ? 23.706 10.252 22.669 1.00 17.35 9 LEU B O 1
ATOM 1489 N N . PHE B 1 10 ? 25.824 11.099 22.650 1.00 17.28 10 PHE B N 1
ATOM 1490 C CA . PHE B 1 10 ? 25.460 12.390 22.039 1.00 17.75 10 PHE B CA 1
ATOM 1491 C C . PHE B 1 10 ? 24.777 12.231 20.692 1.00 19.05 10 PHE B C 1
ATOM 1492 O O . PHE B 1 10 ? 23.928 13.055 20.318 1.00 20.51 10 PHE B O 1
ATOM 1500 N N . ARG B 1 11 ? 25.173 11.207 19.939 1.00 18.98 11 ARG B N 1
ATOM 1501 C CA . ARG B 1 11 ? 24.615 10.991 18.611 1.00 19.74 11 ARG B CA 1
ATOM 1502 C C . ARG B 1 11 ? 23.335 10.155 18.614 1.00 20.76 11 ARG B C 1
ATOM 1503 O O . ARG B 1 11 ? 22.783 9.941 17.537 1.00 22.56 11 ARG B O 1
ATOM 1511 N N . GLN B 1 12 ? 22.852 9.699 19.794 1.00 20.48 12 GLN B N 1
ATOM 1512 C CA . GLN B 1 12 ? 21.577 8.985 19.907 1.00 20.89 12 GLN B CA 1
ATOM 1513 C C . GLN B 1 12 ? 20.488 10.009 20.245 1.00 22.21 12 GLN B C 1
ATOM 1514 O O . GLN B 1 12 ? 20.642 10.829 21.160 1.00 22.58 12 GLN B O 1
ATOM 1520 N N . LYS B 1 13 ? 19.381 9.944 19.516 1.00 22.19 13 LYS B N 1
ATOM 1521 C CA . LYS B 1 13 ? 18.266 10.886 19.624 1.00 23.18 13 LYS B CA 1
ATOM 1522 C C . LYS B 1 13 ? 17.319 10.682 20.831 1.00 24.23 13 LYS B C 1
ATOM 1523 O O . LYS B 1 13 ? 16.104 10.547 20.667 1.00 26.09 13 LYS B O 1
ATOM 1529 N N . LYS B 1 14 ? 17.858 10.713 22.015 1.00 23.16 14 LYS B N 1
ATOM 1530 C CA . LYS B 1 14 ? 17.085 10.599 23.254 1.00 22.47 14 LYS B CA 1
ATOM 1531 C C . LYS B 1 14 ? 17.845 11.288 24.381 1.00 22.70 14 LYS B C 1
ATOM 1532 O O . LYS B 1 14 ? 19.011 11.668 24.204 1.00 23.45 14 LYS B O 1
ATOM 1538 N N . GLN B 1 15 ? 17.195 11.443 25.537 1.00 21.01 15 GLN B N 1
ATOM 1539 C CA . GLN B 1 15 ? 17.825 12.027 26.703 1.00 21.45 15 GLN B CA 1
ATOM 1540 C C . GLN B 1 15 ? 18.330 10.897 27.602 1.00 21.75 15 GLN B C 1
ATOM 1541 O O . GLN B 1 15 ? 17.627 9.905 27.816 1.00 23.96 15 GLN B O 1
ATOM 1547 N N . PHE B 1 16 ? 19.549 11.026 28.095 1.00 20.06 16 PHE B N 1
ATOM 1548 C CA . PHE B 1 16 ? 20.123 10.033 29.003 1.00 18.63 16 PHE B CA 1
ATOM 1549 C C . PHE B 1 16 ? 20.272 10.641 30.371 1.00 18.00 16 PHE B C 1
ATOM 1550 O O . PHE B 1 16 ? 20.697 11.785 30.504 1.00 18.53 16 PHE B O 1
ATOM 1558 N N . LYS B 1 17 ? 19.966 9.860 31.406 1.00 16.81 17 LYS B N 1
ATOM 1559 C CA . LYS B 1 17 ? 20.128 10.312 32.765 1.00 16.69 17 LYS B CA 1
ATOM 1560 C C . LYS B 1 17 ? 20.930 9.251 33.487 1.00 17.19 17 LYS B C 1
ATOM 1561 O O . LYS B 1 17 ? 20.529 8.093 33.491 1.00 17.21 17 LYS B O 1
ATOM 1567 N N . ILE B 1 18 ? 22.085 9.617 34.026 1.00 17.04 18 ILE B N 1
ATOM 1568 C CA . ILE B 1 18 ? 22.912 8.653 34.755 1.00 17.14 18 ILE B CA 1
ATOM 1569 C C . ILE B 1 18 ? 22.866 9.003 36.227 1.00 16.59 18 ILE B C 1
ATOM 1570 O O . ILE B 1 18 ? 23.280 10.091 36.625 1.00 17.24 18 ILE B O 1
ATOM 1575 N N . ALA B 1 19 ? 22.300 8.104 37.036 1.00 14.68 19 ALA B N 1
ATOM 1576 C CA . ALA B 1 19 ? 22.191 8.329 38.469 1.00 14.69 19 ALA B CA 1
ATOM 1577 C C . ALA B 1 19 ? 23.522 7.927 39.093 1.00 14.90 19 ALA B C 1
ATOM 1578 O O . ALA B 1 19 ? 23.960 6.809 38.893 1.00 14.71 19 ALA B O 1
ATOM 1580 N N . VAL B 1 20 ? 24.189 8.841 39.819 1.00 13.85 20 VAL B N 1
ATOM 1581 C CA . VAL B 1 20 ? 25.485 8.536 40.429 1.00 13.74 20 VAL B CA 1
ATOM 1582 C C . VAL B 1 20 ? 25.230 8.648 41.923 1.00 15.07 20 VAL B C 1
ATOM 1583 O O . VAL B 1 20 ? 25.022 9.749 42.434 1.00 15.99 20 VAL B O 1
ATOM 1587 N N . VAL B 1 21 ? 25.131 7.501 42.588 1.00 13.29 21 VAL B N 1
ATOM 1588 C CA . VAL B 1 21 ? 24.755 7.418 43.994 1.00 13.20 21 VAL B CA 1
ATOM 1589 C C . VAL B 1 21 ? 25.769 6.608 44.820 1.00 14.23 21 VAL B C 1
ATOM 1590 O O . VAL B 1 21 ? 26.635 5.930 44.291 1.00 15.38 21 VAL B O 1
ATOM 1594 N N . GLY B 1 22 ? 25.675 6.759 46.122 1.00 14.49 22 GLY B N 1
ATOM 1595 C CA . GLY B 1 22 ? 26.533 6.106 47.090 1.00 15.16 22 GLY B CA 1
ATOM 1596 C C . GLY B 1 22 ? 26.599 6.948 48.342 1.00 15.38 22 GLY B C 1
ATOM 1597 O O . GLY B 1 22 ? 26.110 8.089 48.359 1.00 15.17 22 GLY B O 1
ATOM 1598 N N . LEU B 1 23 ? 27.274 6.443 49.369 1.00 15.14 23 LEU B N 1
ATOM 1599 C CA . LEU B 1 23 ? 27.426 7.193 50.612 1.00 15.46 23 LEU B CA 1
ATOM 1600 C C . LEU B 1 23 ? 28.244 8.435 50.389 1.00 15.85 23 LEU B C 1
ATOM 1601 O O . LEU B 1 23 ? 29.080 8.508 49.485 1.00 15.48 23 LEU B O 1
ATOM 1606 N N . ASP B 1 24 ? 28.038 9.434 51.253 1.00 16.75 24 ASP B N 1
ATOM 1607 C CA . ASP B 1 24 ? 28.847 10.640 51.235 1.00 17.52 24 ASP B CA 1
ATOM 1608 C C . ASP B 1 24 ? 30.346 10.280 51.383 1.00 17.78 24 ASP B C 1
ATOM 1609 O O . ASP B 1 24 ? 30.651 9.298 52.051 1.00 18.45 24 ASP B O 1
ATOM 1614 N N . SER B 1 25 ? 31.227 10.963 50.646 1.00 17.72 25 SER B N 1
ATOM 1615 C CA . SER B 1 25 ? 32.680 10.763 50.646 1.00 18.50 25 SER B CA 1
ATOM 1616 C C . SER B 1 25 ? 33.159 9.519 49.931 1.00 18.27 25 SER B C 1
ATOM 1617 O O . SER B 1 25 ? 34.352 9.234 49.987 1.00 18.86 25 SER B O 1
ATOM 1620 N N . ALA B 1 26 ? 32.279 8.833 49.181 1.00 16.81 26 ALA B N 1
ATOM 1621 C CA . ALA B 1 26 ? 32.713 7.677 48.388 1.00 16.84 26 ALA B CA 1
ATOM 1622 C C . ALA B 1 26 ? 33.610 8.100 47.211 1.00 17.35 26 ALA B C 1
ATOM 1623 O O . ALA B 1 26 ? 34.452 7.317 46.792 1.00 18.47 26 ALA B O 1
ATOM 1625 N N . GLY B 1 27 ? 33.420 9.313 46.684 1.00 16.79 27 GLY B N 1
ATOM 1626 C CA . GLY B 1 27 ? 34.230 9.789 45.556 1.00 17.44 27 GLY B CA 1
ATOM 1627 C C . GLY B 1 27 ? 33.453 10.146 44.298 1.00 17.49 27 GLY B C 1
ATOM 1628 O O . GLY B 1 27 ? 34.033 10.256 43.221 1.00 18.03 27 GLY B O 1
ATOM 1629 N N . LYS B 1 28 ? 32.143 10.323 44.411 1.00 17.10 28 LYS B N 1
ATOM 1630 C CA . LYS B 1 28 ? 31.285 10.612 43.261 1.00 16.92 28 LYS B CA 1
ATOM 1631 C C . LYS B 1 28 ? 31.657 11.901 42.530 1.00 18.92 28 LYS B C 1
ATOM 1632 O O . LYS B 1 28 ? 31.852 11.873 41.316 1.00 19.41 28 LYS B O 1
ATOM 1638 N N . THR B 1 29 ? 31.769 13.024 43.259 1.00 19.67 29 THR B N 1
ATOM 1639 C CA . THR B 1 29 ? 32.135 14.301 42.653 1.00 21.37 29 THR B CA 1
ATOM 1640 C C . THR B 1 29 ? 33.521 14.225 42.016 1.00 21.70 29 THR B C 1
ATOM 1641 O O . THR B 1 29 ? 33.712 14.687 40.894 1.00 22.46 29 THR B O 1
ATOM 1645 N N . THR B 1 30 ? 34.483 13.608 42.719 1.00 21.44 30 THR B N 1
ATOM 1646 C CA . THR B 1 30 ? 35.853 13.508 42.244 1.00 22.22 30 THR B CA 1
ATOM 1647 C C . THR B 1 30 ? 35.942 12.684 40.965 1.00 22.77 30 THR B C 1
ATOM 1648 O O . THR B 1 30 ? 36.627 13.067 40.023 1.00 24.28 30 THR B O 1
ATOM 1652 N N . MET B 1 31 ? 35.210 11.571 40.914 1.00 22.07 31 MET B N 1
ATOM 1653 C CA . MET B 1 31 ? 35.192 10.698 39.746 1.00 21.60 31 MET B CA 1
ATOM 1654 C C . MET B 1 31 ? 34.639 11.423 38.516 1.00 21.62 31 MET B C 1
ATOM 1655 O O . MET B 1 31 ? 35.191 11.290 37.429 1.00 21.64 31 MET B O 1
ATOM 1660 N N . LEU B 1 32 ? 33.528 12.139 38.693 1.00 22.20 32 LEU B N 1
ATOM 1661 C CA . LEU B 1 32 ? 32.848 12.788 37.578 1.00 22.81 32 LEU B CA 1
ATOM 1662 C C . LEU B 1 32 ? 33.509 14.058 37.077 1.00 24.09 32 LEU B C 1
ATOM 1663 O O . LEU B 1 32 ? 33.175 14.493 35.981 1.00 23.63 32 LEU B O 1
ATOM 1668 N N . ASN B 1 33 ? 34.438 14.649 37.847 1.00 25.89 33 ASN B N 1
ATOM 1669 C CA . ASN B 1 33 ? 35.100 15.874 37.400 1.00 28.82 33 ASN B CA 1
ATOM 1670 C C . ASN B 1 33 ? 35.879 15.691 36.090 1.00 31.00 33 ASN B C 1
ATOM 1671 O O . ASN B 1 33 ? 35.989 16.650 35.326 1.00 30.87 33 ASN B O 1
ATOM 1676 N N . PHE B 1 34 ? 36.326 14.447 35.790 1.00 32.92 34 PHE B N 1
ATOM 1677 C CA . PHE B 1 34 ? 37.063 14.084 34.563 1.00 34.96 34 PHE B CA 1
ATOM 1678 C C . PHE B 1 34 ? 36.273 14.247 33.259 1.00 35.32 34 PHE B C 1
ATOM 1679 O O . PHE B 1 34 ? 36.846 14.160 32.177 1.00 36.01 34 PHE B O 1
ATOM 1687 N N . LEU B 1 35 ? 34.962 14.456 33.360 1.00 34.38 35 LEU B N 1
ATOM 1688 C CA . LEU B 1 35 ? 34.069 14.621 32.224 1.00 33.64 35 LEU B CA 1
ATOM 1689 C C . LEU B 1 35 ? 33.873 16.113 31.860 1.00 32.99 35 LEU B C 1
ATOM 1690 O O . LEU B 1 35 ? 33.476 16.423 30.735 1.00 32.88 35 LEU B O 1
ATOM 1695 N N . ARG B 1 36 ? 34.104 17.024 32.822 1.00 32.09 36 ARG B N 1
ATOM 1696 C CA . ARG B 1 36 ? 33.988 18.477 32.680 1.00 31.60 36 ARG B CA 1
ATOM 1697 C C . ARG B 1 36 ? 32.588 18.959 32.300 1.00 30.39 36 ARG B C 1
ATOM 1698 O O . ARG B 1 36 ? 32.441 20.033 31.696 1.00 30.67 36 ARG B O 1
ATOM 1700 N N . PHE B 1 37 ? 31.550 18.187 32.656 1.00 28.46 37 PHE B N 1
ATOM 1701 C CA . PHE B 1 37 ? 30.167 18.590 32.382 1.00 27.90 37 PHE B CA 1
ATOM 1702 C C . PHE B 1 37 ? 29.835 19.907 33.103 1.00 29.20 37 PHE B C 1
ATOM 1703 O O . PHE B 1 37 ? 30.518 20.274 34.071 1.00 29.75 37 PHE B O 1
ATOM 1711 N N . GLU B 1 38 ? 28.823 20.627 32.620 1.00 30.30 38 GLU B N 1
ATOM 1712 C CA . GLU B 1 38 ? 28.493 21.919 33.211 1.00 32.05 38 GLU B CA 1
ATOM 1713 C C . GLU B 1 38 ? 27.407 21.800 34.251 1.00 33.24 38 GLU B C 1
ATOM 1714 O O . GLU B 1 38 ? 26.385 21.143 34.019 1.00 32.80 38 GLU B O 1
ATOM 1720 N N . LYS B 1 39 ? 27.669 22.386 35.442 1.00 33.98 39 LYS B N 1
ATOM 1721 C CA . LYS B 1 39 ? 26.734 22.358 36.553 1.00 35.28 39 LYS B CA 1
ATOM 1722 C C . LYS B 1 39 ? 25.491 23.115 36.177 1.00 36.73 39 LYS B C 1
ATOM 1723 O O . LYS B 1 39 ? 25.570 24.202 35.604 1.00 37.11 39 LYS B O 1
ATOM 1729 N N . ASN B 1 40 ? 24.345 22.488 36.422 1.00 37.02 40 ASN B N 1
ATOM 1730 C CA . ASN B 1 40 ? 23.027 23.020 36.128 1.00 37.82 40 ASN B CA 1
ATOM 1731 C C . ASN B 1 40 ? 22.053 22.673 37.269 1.00 37.76 40 ASN B C 1
ATOM 1732 O O . ASN B 1 40 ? 22.373 21.853 38.128 1.00 37.68 40 ASN B O 1
ATOM 1737 N N . ILE B 1 41 ? 20.878 23.316 37.297 1.00 37.46 41 ILE B N 1
ATOM 1738 C CA . ILE B 1 41 ? 19.890 23.056 38.337 1.00 37.23 41 ILE B CA 1
ATOM 1739 C C . ILE B 1 41 ? 18.647 22.373 37.765 1.00 36.95 41 ILE B C 1
ATOM 1740 O O . ILE B 1 41 ? 17.938 22.939 36.930 1.00 37.49 41 ILE B O 1
ATOM 1745 N N . GLU B 1 42 ? 18.407 21.129 38.182 1.00 35.67 42 GLU B N 1
ATOM 1746 C CA . GLU B 1 42 ? 17.234 20.387 37.764 1.00 35.07 42 GLU B CA 1
ATOM 1747 C C . GLU B 1 42 ? 16.137 20.730 38.764 1.00 33.87 42 GLU B C 1
ATOM 1748 O O . GLU B 1 42 ? 16.283 20.469 39.959 1.00 33.16 42 GLU B O 1
ATOM 1754 N N . THR B 1 43 ? 15.068 21.336 38.286 1.00 32.86 43 THR B N 1
ATOM 1755 C CA . THR B 1 43 ? 13.983 21.735 39.168 1.00 32.78 43 THR B CA 1
ATOM 1756 C C . THR B 1 43 ? 12.895 20.698 39.158 1.00 32.47 43 THR B C 1
ATOM 1757 O O . THR B 1 43 ? 12.512 20.235 38.090 1.00 32.80 43 THR B O 1
ATOM 1761 N N . LEU B 1 44 ? 12.422 20.284 40.341 1.00 31.80 44 LEU B N 1
ATOM 1762 C CA . LEU B 1 44 ? 11.372 19.272 40.426 1.00 32.20 44 LEU B CA 1
ATOM 1763 C C . LEU B 1 44 ? 10.198 19.792 41.265 1.00 32.55 44 LEU B C 1
ATOM 1764 O O . LEU B 1 44 ? 10.040 19.413 42.431 1.00 31.76 44 LEU B O 1
ATOM 1769 N N . PRO B 1 45 ? 9.372 20.686 40.690 1.00 33.11 45 PRO B N 1
ATOM 1770 C CA . PRO B 1 45 ? 8.282 21.297 41.473 1.00 33.76 45 PRO B CA 1
ATOM 1771 C C . PRO B 1 45 ? 7.291 20.340 42.107 1.00 35.23 45 PRO B C 1
ATOM 1772 O O . PRO B 1 45 ? 6.785 20.620 43.185 1.00 35.22 45 PRO B O 1
ATOM 1776 N N . THR B 1 46 ? 7.015 19.218 41.445 1.00 36.21 46 THR B N 1
ATOM 1777 C CA . THR B 1 46 ? 6.077 18.218 41.955 1.00 37.18 46 THR B CA 1
ATOM 1778 C C . THR B 1 46 ? 6.596 17.504 43.214 1.0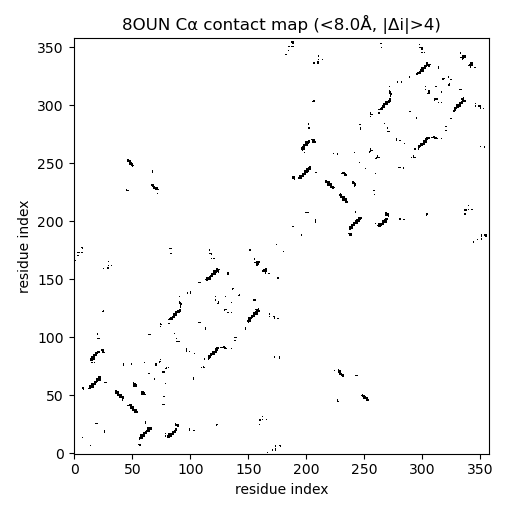0 36.83 46 THR B C 1
ATOM 1779 O O . THR B 1 46 ? 5.782 17.063 44.023 1.00 37.19 46 THR B O 1
ATOM 1783 N N . ILE B 1 47 ? 7.925 17.385 43.391 1.00 35.99 47 ILE B N 1
ATOM 1784 C CA . ILE B 1 47 ? 8.465 16.758 44.608 1.00 35.84 47 ILE B CA 1
ATOM 1785 C C . ILE B 1 47 ? 8.792 17.817 45.691 1.00 34.81 47 ILE B C 1
ATOM 1786 O O . ILE B 1 47 ? 8.714 17.513 46.875 1.00 36.10 47 ILE B O 1
ATOM 1791 N N . GLY B 1 48 ? 9.078 19.054 45.290 1.00 32.39 48 GLY B N 1
ATOM 1792 C CA . GLY B 1 48 ? 9.392 20.113 46.241 1.00 30.86 48 GLY B CA 1
ATOM 1793 C C . GLY B 1 48 ? 10.878 20.366 46.427 1.00 29.23 48 GLY B C 1
ATOM 1794 O O . GLY B 1 48 ? 11.279 21.057 47.366 1.00 28.80 48 GLY B O 1
ATOM 1795 N N . VAL B 1 49 ? 11.725 19.791 45.547 1.00 28.01 49 VAL B N 1
ATOM 1796 C CA . VAL B 1 49 ? 13.165 19.990 45.641 1.00 27.12 49 VAL B CA 1
ATOM 1797 C C . VAL B 1 49 ? 13.773 20.390 44.292 1.00 26.71 49 VAL B C 1
ATOM 1798 O O . VAL B 1 49 ? 13.161 20.222 43.241 1.00 27.28 49 VAL B O 1
ATOM 1802 N N . ASN B 1 50 ? 14.967 20.968 44.338 1.00 25.46 50 ASN B N 1
ATOM 1803 C CA . ASN B 1 50 ? 15.782 21.279 43.179 1.00 25.69 50 ASN B CA 1
ATOM 1804 C C . ASN B 1 50 ? 17.089 20.507 43.426 1.00 25.83 50 ASN B C 1
ATOM 1805 O O . ASN B 1 50 ? 17.505 20.337 44.579 1.00 26.07 50 ASN B O 1
ATOM 1810 N N . VAL B 1 51 ? 17.724 20.011 42.367 1.00 25.71 51 VAL B N 1
ATOM 1811 C CA . VAL B 1 51 ? 18.974 19.267 42.525 1.00 26.64 51 VAL B CA 1
ATOM 1812 C C . VAL B 1 51 ? 20.041 19.713 41.569 1.00 26.98 51 VAL B C 1
ATOM 1813 O O . VAL B 1 51 ? 19.733 20.138 40.460 1.00 27.72 51 VAL B O 1
ATOM 1817 N N . GLU B 1 52 ? 21.297 19.616 41.997 1.00 26.19 52 GLU B N 1
ATOM 1818 C CA . GLU B 1 52 ? 22.410 19.955 41.130 1.00 26.44 52 GLU B CA 1
ATOM 1819 C C . GLU B 1 52 ? 22.598 18.791 40.192 1.00 25.57 52 GLU B C 1
ATOM 1820 O O . GLU B 1 52 ? 22.638 17.634 40.628 1.00 25.92 52 GLU B O 1
ATOM 1826 N N . VAL B 1 53 ? 22.719 19.088 38.909 1.00 24.00 53 VAL B N 1
ATOM 1827 C CA . VAL B 1 53 ? 22.991 18.065 37.912 1.00 23.87 53 VAL B CA 1
ATOM 1828 C C . VAL B 1 53 ? 24.199 18.491 37.065 1.00 23.56 53 VAL B C 1
ATOM 1829 O O . VAL B 1 53 ? 24.522 19.671 36.996 1.00 24.44 53 VAL B O 1
ATOM 1833 N N . LEU B 1 54 ? 24.882 17.523 36.451 1.00 22.04 54 LEU B N 1
ATOM 1834 C CA . LEU B 1 54 ? 26.000 17.802 35.548 1.00 21.81 54 LEU B CA 1
ATOM 1835 C C . LEU B 1 54 ? 25.443 17.541 34.151 1.00 21.64 54 LEU B C 1
ATOM 1836 O O . LEU B 1 54 ? 24.788 16.519 33.957 1.00 21.62 54 LEU B O 1
ATOM 1841 N N . LYS B 1 55 ? 25.609 18.477 33.202 1.00 21.23 55 LYS B N 1
ATOM 1842 C CA . LYS B 1 55 ? 25.001 18.310 31.884 1.00 21.84 55 LYS B CA 1
ATOM 1843 C C . LYS B 1 55 ? 25.925 18.547 30.706 1.00 21.27 55 LYS B C 1
ATOM 1844 O O . LYS B 1 55 ? 26.752 19.461 30.722 1.00 22.07 55 LYS B O 1
ATOM 1850 N N . ARG B 1 56 ? 25.758 17.742 29.659 1.00 19.51 56 ARG B N 1
ATOM 1851 C CA . ARG B 1 56 ? 26.479 17.940 28.404 1.00 19.25 56 ARG B CA 1
ATOM 1852 C C . ARG B 1 56 ? 25.621 17.365 27.317 1.00 19.08 56 ARG B C 1
ATOM 1853 O O . ARG B 1 56 ? 25.317 16.171 27.329 1.00 18.45 56 ARG B O 1
ATOM 1861 N N . GLN B 1 57 ? 25.152 18.226 26.421 1.00 18.83 57 GLN B N 1
ATOM 1862 C CA . GLN B 1 57 ? 24.256 17.858 25.332 1.00 18.91 57 GLN B CA 1
ATOM 1863 C C . GLN B 1 57 ? 22.985 17.134 25.890 1.00 19.16 57 GLN B C 1
ATOM 1864 O O . GLN B 1 57 ? 22.292 17.681 26.762 1.00 19.74 57 GLN B O 1
ATOM 1870 N N . ASN B 1 58 ? 22.771 15.882 25.489 1.00 17.85 58 ASN B N 1
ATOM 1871 C CA . ASN B 1 58 ? 21.642 15.077 25.897 1.00 16.69 58 ASN B CA 1
ATOM 1872 C C . ASN B 1 58 ? 21.966 14.143 27.070 1.00 16.96 58 ASN B C 1
ATOM 1873 O O . ASN B 1 58 ? 21.221 13.198 27.282 1.00 17.89 58 ASN B O 1
ATOM 1878 N N . VAL B 1 59 ? 23.069 14.369 27.793 1.00 16.35 59 VAL B N 1
ATOM 1879 C CA . VAL B 1 59 ? 23.438 13.499 28.905 1.00 16.86 59 VAL B CA 1
ATOM 1880 C C . VAL B 1 59 ? 23.424 14.270 30.189 1.00 17.28 59 VAL B C 1
ATOM 1881 O O . VAL B 1 59 ? 24.092 15.289 30.287 1.00 18.16 59 VAL B O 1
ATOM 1885 N N . ASN B 1 60 ? 22.670 13.799 31.183 1.00 17.71 60 ASN B N 1
ATOM 1886 C CA . ASN B 1 60 ? 22.593 14.416 32.496 1.00 18.29 60 ASN B CA 1
ATOM 1887 C C . ASN B 1 60 ? 23.158 13.447 33.515 1.00 18.86 60 ASN B C 1
ATOM 1888 O O . ASN B 1 60 ? 22.830 12.270 33.450 1.00 19.82 60 ASN B O 1
ATOM 1890 N N . LEU B 1 61 ? 24.002 13.915 34.440 1.00 18.19 61 LEU B N 1
ATOM 1891 C CA . LEU B 1 61 ? 24.540 13.100 35.529 1.00 18.83 61 LEU B CA 1
ATOM 1892 C C . LEU B 1 61 ? 23.940 13.667 36.813 1.00 19.09 61 LEU B C 1
ATOM 1893 O O . LEU B 1 61 ? 24.069 14.874 37.073 1.00 19.23 61 LEU B O 1
ATOM 1898 N N . SER B 1 62 ? 23.289 12.823 37.624 1.00 18.09 62 SER B N 1
ATOM 1899 C CA A SER B 1 62 ? 22.697 13.293 38.871 0.50 18.79 62 SER B CA 1
ATOM 1900 C CA B SER B 1 62 ? 22.675 13.281 38.865 0.50 18.76 62 SER B CA 1
ATOM 1901 C C . SER B 1 62 ? 23.372 12.653 40.059 1.00 19.45 62 SER B C 1
ATOM 1902 O O . SER B 1 62 ? 23.218 11.459 40.268 1.00 20.69 62 SER B O 1
ATOM 1907 N N . ILE B 1 63 ? 24.132 13.437 40.836 1.00 18.92 63 ILE B N 1
ATOM 1908 C CA . ILE B 1 63 ? 24.820 12.906 42.005 1.00 19.40 63 ILE B CA 1
ATOM 1909 C C . ILE B 1 63 ? 23.924 13.027 43.239 1.00 19.05 63 ILE B C 1
ATOM 1910 O O . ILE B 1 63 ? 23.323 14.082 43.467 1.00 19.47 63 ILE B O 1
ATOM 1915 N N . PHE B 1 64 ? 23.802 11.949 44.020 1.00 18.22 64 PHE B N 1
ATOM 1916 C CA . PHE B 1 64 ? 23.024 11.987 45.257 1.00 18.66 64 PHE B CA 1
ATOM 1917 C C . PHE B 1 64 ? 23.671 11.119 46.341 1.00 18.79 64 PHE B C 1
ATOM 1918 O O . PHE B 1 64 ? 24.035 9.983 46.084 1.00 17.85 64 PHE B O 1
ATOM 1926 N N . ASP B 1 65 ? 23.818 11.672 47.563 1.00 19.34 65 ASP B N 1
ATOM 1927 C CA . ASP B 1 65 ? 24.405 10.919 48.661 1.00 19.53 65 ASP B CA 1
ATOM 1928 C C . ASP B 1 65 ? 23.317 10.089 49.286 1.00 20.02 65 ASP B C 1
ATOM 1929 O O . ASP B 1 65 ? 22.329 10.642 49.762 1.00 21.35 65 ASP B O 1
ATOM 1934 N N . LEU B 1 66 ? 23.506 8.775 49.332 1.00 19.24 66 LEU B N 1
ATOM 1935 C CA . LEU B 1 66 ? 22.580 7.854 49.983 1.00 19.68 66 LEU B CA 1
ATOM 1936 C C . LEU B 1 66 ? 22.990 7.618 51.430 1.00 21.05 66 LEU B C 1
ATOM 1937 O O . LEU B 1 66 ? 24.161 7.776 51.784 1.00 20.56 66 LEU B O 1
ATOM 1942 N N . GLY B 1 67 ? 22.017 7.233 52.255 1.00 22.34 67 GLY B N 1
ATOM 1943 C CA . GLY B 1 67 ? 22.277 6.887 53.644 1.00 24.12 67 GLY B CA 1
ATOM 1944 C C . GLY B 1 67 ? 22.747 8.025 54.522 1.00 25.42 67 GLY B C 1
ATOM 1945 O O . GLY B 1 67 ? 23.324 7.795 55.584 1.00 27.32 67 GLY B O 1
ATOM 1946 N N . GLY B 1 68 ? 22.454 9.237 54.111 1.00 24.39 68 GLY B N 1
ATOM 1947 C CA . GLY B 1 68 ? 22.841 10.414 54.861 1.00 23.57 68 GLY B CA 1
ATOM 1948 C C . GLY B 1 68 ? 21.639 10.940 55.602 1.00 22.59 68 GLY B C 1
ATOM 1949 O O . GLY B 1 68 ? 20.858 10.168 56.153 1.00 22.65 68 GLY B O 1
ATOM 1950 N N . GLN B 1 69 ? 21.447 12.236 55.555 1.00 21.73 69 GLN B N 1
ATOM 1951 C CA . GLN B 1 69 ? 20.357 12.885 56.251 1.00 22.55 69 GLN B CA 1
ATOM 1952 C C . GLN B 1 69 ? 18.974 12.703 55.606 1.00 23.02 69 GLN B C 1
ATOM 1953 O O . GLN B 1 69 ? 17.975 12.683 56.317 1.00 23.21 69 GLN B O 1
ATOM 1959 N N . LEU B 1 70 ? 18.908 12.608 54.276 1.00 23.54 70 LEU B N 1
ATOM 1960 C CA . LEU B 1 70 ? 17.637 12.496 53.554 1.00 23.93 70 LEU B CA 1
ATOM 1961 C C . LEU B 1 70 ? 17.347 11.099 53.038 1.00 24.90 70 LEU B C 1
ATOM 1962 O O . LEU B 1 70 ? 18.185 10.472 52.377 1.00 25.16 70 LEU B O 1
ATOM 1967 N N . HIS B 1 71 ? 16.138 10.621 53.307 1.00 25.57 71 HIS B N 1
ATOM 1968 C CA . HIS B 1 71 ? 15.717 9.300 52.858 1.00 27.04 71 HIS B CA 1
ATOM 1969 C C . HIS B 1 71 ? 14.403 9.409 52.109 1.00 28.41 71 HIS B C 1
ATOM 1970 O O . HIS B 1 71 ? 13.346 9.513 52.731 1.00 28.85 71 HIS B O 1
ATOM 1977 N N . PHE B 1 72 ? 14.463 9.417 50.781 1.00 28.70 72 PHE B N 1
ATOM 1978 C CA . PHE B 1 72 ? 13.263 9.524 49.960 1.00 30.03 72 PHE B CA 1
ATOM 1979 C C . PHE B 1 72 ? 12.551 8.181 49.867 1.00 31.78 72 PHE B C 1
ATOM 1980 O O . PHE B 1 72 ? 13.197 7.161 49.610 1.00 32.32 72 PHE B O 1
ATOM 1988 N N . ARG B 1 73 ? 11.220 8.188 50.015 1.00 32.24 73 ARG B N 1
ATOM 1989 C CA . ARG B 1 73 ? 10.396 6.977 49.924 1.00 33.03 73 ARG B CA 1
ATOM 1990 C C . ARG B 1 73 ? 10.480 6.324 48.544 1.00 34.18 73 ARG B C 1
ATOM 1991 O O . ARG B 1 73 ? 10.600 5.095 48.443 1.00 35.39 73 ARG B O 1
ATOM 1999 N N . ASN B 1 74 ? 10.376 7.131 47.488 1.00 33.27 74 ASN B N 1
ATOM 2000 C CA . ASN B 1 74 ? 10.383 6.591 46.129 1.00 32.86 74 ASN B CA 1
ATOM 2001 C C . ASN B 1 74 ? 11.439 7.322 45.319 1.00 32.11 74 ASN B C 1
ATOM 2002 O O . ASN B 1 74 ? 11.117 8.082 44.401 1.00 32.67 74 ASN B O 1
ATOM 2007 N N . LEU B 1 75 ? 12.717 7.124 45.686 1.00 30.56 75 LEU B N 1
ATOM 2008 C CA . LEU B 1 75 ? 13.822 7.816 45.036 1.00 29.20 75 LEU B CA 1
ATOM 2009 C C . LEU B 1 75 ? 13.875 7.570 43.545 1.00 26.96 75 LEU B C 1
ATOM 2010 O O . LEU B 1 75 ? 14.021 8.524 42.781 1.00 26.80 75 LEU B O 1
ATOM 2015 N N . TRP B 1 76 ? 13.685 6.322 43.122 1.00 25.70 76 TRP B N 1
ATOM 2016 C CA . TRP B 1 76 ? 13.788 5.999 41.700 1.00 25.62 76 TRP B CA 1
ATOM 2017 C C . TRP B 1 76 ? 12.537 6.410 40.893 1.00 27.02 76 TRP B C 1
ATOM 2018 O O . TRP B 1 76 ? 12.609 6.480 39.668 1.00 27.50 76 TRP B O 1
ATOM 2029 N N . GLY B 1 77 ? 11.454 6.797 41.571 1.00 27.23 77 GLY B N 1
ATOM 2030 C CA . GLY B 1 77 ? 10.255 7.283 40.898 1.00 28.07 77 GLY B CA 1
ATOM 2031 C C . GLY B 1 77 ? 10.076 8.790 41.005 1.00 28.60 77 GLY B C 1
ATOM 2032 O O . GLY B 1 77 ? 9.145 9.350 40.412 1.00 29.54 77 GLY B O 1
ATOM 2033 N N . THR B 1 78 ? 10.940 9.464 41.786 1.00 27.60 78 THR B N 1
ATOM 2034 C CA . THR B 1 78 ? 10.847 10.898 41.995 1.00 27.76 78 THR B CA 1
ATOM 2035 C C . THR B 1 78 ? 12.178 11.601 41.595 1.00 27.16 78 THR B C 1
ATOM 2036 O O . THR B 1 78 ? 12.312 11.995 40.436 1.00 28.07 78 THR B O 1
ATOM 2040 N N . LEU B 1 79 ? 13.175 11.714 42.505 1.00 25.90 79 LEU B N 1
ATOM 2041 C CA . LEU B 1 79 ? 14.431 12.405 42.244 1.00 25.17 79 LEU B CA 1
ATOM 2042 C C . LEU B 1 79 ? 15.213 11.770 41.098 1.00 23.83 79 LEU B C 1
ATOM 2043 O O . LEU B 1 79 ? 15.756 12.475 40.243 1.00 24.19 79 LEU B O 1
ATOM 2048 N N . MET B 1 80 ? 15.226 10.435 41.052 1.00 22.58 80 MET B N 1
ATOM 2049 C CA . MET B 1 80 ? 15.947 9.729 40.000 1.00 22.02 80 MET B CA 1
ATOM 2050 C C . MET B 1 80 ? 15.020 9.154 38.946 1.00 22.73 80 MET B C 1
ATOM 2051 O O . MET B 1 80 ? 15.367 8.145 38.319 1.00 23.12 80 MET B O 1
ATOM 2056 N N . LYS B 1 81 ? 13.873 9.813 38.702 1.00 22.34 81 LYS B N 1
ATOM 2057 C CA . LYS B 1 81 ? 12.949 9.338 37.670 1.00 22.98 81 LYS B CA 1
ATOM 2058 C C . LYS B 1 81 ? 13.603 9.462 36.290 1.00 22.97 81 LYS B C 1
ATOM 2059 O O . LYS B 1 81 ? 14.303 10.432 36.014 1.00 23.70 81 LYS B O 1
ATOM 2065 N N . GLY B 1 82 ? 13.398 8.457 35.455 1.00 22.11 82 GLY B N 1
ATOM 2066 C CA . GLY B 1 82 ? 13.930 8.421 34.098 1.00 21.65 82 GLY B CA 1
ATOM 2067 C C . GLY B 1 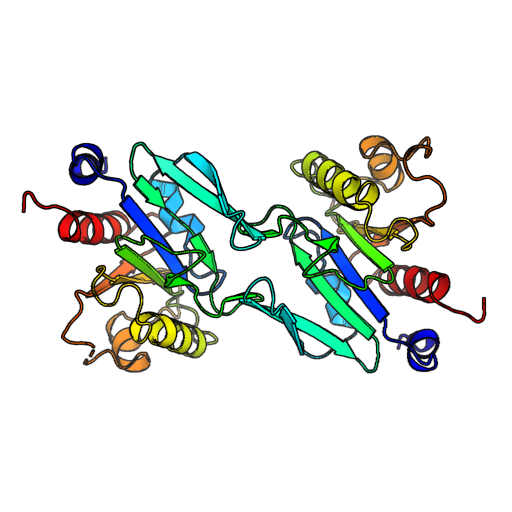82 ? 15.390 8.032 34.015 1.00 20.27 82 GLY B C 1
ATOM 2068 O O . GLY B 1 82 ? 16.043 8.350 33.027 1.00 21.43 82 GLY B O 1
ATOM 2069 N N . SER B 1 83 ? 15.914 7.348 35.044 1.00 18.24 83 SER B N 1
ATOM 2070 C CA . SER B 1 83 ? 17.321 6.928 35.034 1.00 17.40 83 SER B CA 1
ATOM 2071 C C . SER B 1 83 ? 17.578 5.893 33.945 1.00 16.70 83 SER B C 1
ATOM 2072 O O . SER B 1 83 ? 16.858 4.917 33.816 1.00 17.02 83 SER B O 1
ATOM 2075 N N . SER B 1 84 ? 18.579 6.164 33.107 1.00 15.23 84 SER B N 1
ATOM 2076 C CA . SER B 1 84 ? 19.010 5.288 32.027 1.00 15.02 84 SER B CA 1
ATOM 2077 C C . SER B 1 84 ? 20.033 4.254 32.524 1.00 15.60 84 SER B C 1
ATOM 2078 O O . SER B 1 84 ? 20.131 3.158 31.977 1.00 15.82 84 SER B O 1
ATOM 2081 N N . ALA B 1 85 ? 20.855 4.644 33.510 1.00 14.81 85 ALA B N 1
ATOM 2082 C CA . ALA B 1 85 ? 21.919 3.799 34.046 1.00 14.68 85 ALA B CA 1
ATOM 2083 C C . ALA B 1 85 ? 22.227 4.294 35.455 1.00 15.08 85 ALA B C 1
ATOM 2084 O O . ALA B 1 85 ? 21.902 5.435 35.817 1.00 15.75 85 ALA B O 1
ATOM 2086 N N . ILE B 1 86 ? 22.829 3.422 36.261 1.00 14.26 86 ILE B N 1
ATOM 2087 C CA . ILE B 1 86 ? 23.176 3.753 37.618 1.00 14.01 86 ILE B CA 1
ATOM 2088 C C . ILE B 1 86 ? 24.638 3.470 37.867 1.00 14.49 86 ILE B C 1
ATOM 2089 O O . ILE B 1 86 ? 25.128 2.403 37.491 1.00 15.38 86 ILE B O 1
ATOM 2094 N N . ILE B 1 87 ? 25.345 4.417 38.507 1.00 12.91 87 ILE B N 1
ATOM 2095 C CA . ILE B 1 87 ? 26.702 4.196 38.960 1.00 12.94 87 ILE B CA 1
ATOM 2096 C C . ILE B 1 87 ? 26.644 4.278 40.492 1.00 13.84 87 ILE B C 1
ATOM 2097 O O . ILE B 1 87 ? 26.213 5.295 41.014 1.00 13.77 87 ILE B O 1
ATOM 2102 N N . PHE B 1 88 ? 27.015 3.197 41.192 1.00 13.01 88 PHE B N 1
ATOM 2103 C CA . PHE B 1 88 ? 27.010 3.137 42.654 1.00 13.03 88 PHE B CA 1
ATOM 2104 C C . PHE B 1 88 ? 28.459 3.187 43.134 1.00 13.21 88 PHE B C 1
ATOM 2105 O O . PHE B 1 88 ? 29.197 2.240 42.907 1.00 12.95 88 PHE B O 1
ATOM 2113 N N . VAL B 1 89 ? 28.886 4.295 43.736 1.00 13.37 89 VAL B N 1
ATOM 2114 C CA . VAL B 1 89 ? 30.280 4.476 44.139 1.00 14.22 89 VAL B CA 1
ATOM 2115 C C . VAL B 1 89 ? 30.444 4.117 45.585 1.00 14.99 89 VAL B C 1
ATOM 2116 O O . VAL B 1 89 ? 29.668 4.568 46.412 1.00 14.89 89 VAL B O 1
ATOM 2120 N N . MET B 1 90 ? 31.462 3.310 45.887 1.00 14.87 90 MET B N 1
ATOM 2121 C CA . MET B 1 90 ? 31.785 2.901 47.250 1.00 16.00 90 MET B CA 1
ATOM 2122 C C . MET B 1 90 ? 33.218 3.277 47.572 1.00 17.15 90 MET B C 1
ATOM 2123 O O . MET B 1 90 ? 34.102 3.145 46.718 1.00 17.18 90 MET B O 1
ATOM 2128 N N . ASP B 1 91 ? 33.464 3.693 48.820 1.00 17.43 91 ASP B N 1
ATOM 2129 C CA . ASP B 1 91 ? 34.824 3.950 49.254 1.00 17.62 91 ASP B CA 1
ATOM 2130 C C . ASP B 1 91 ? 35.318 2.548 49.641 1.00 17.30 91 ASP B C 1
ATOM 2131 O O . ASP B 1 91 ? 34.898 2.022 50.670 1.00 17.53 91 ASP B O 1
ATOM 2136 N N . SER B 1 92 ? 36.186 1.921 48.816 1.00 16.89 92 SER B N 1
ATOM 2137 C CA A SER B 1 92 ? 36.664 0.575 49.121 0.54 17.15 92 SER B CA 1
ATOM 2138 C CA B SER B 1 92 ? 36.691 0.576 49.127 0.46 17.68 92 SER B CA 1
ATOM 2139 C C . SER B 1 92 ? 37.604 0.540 50.316 1.00 18.56 92 SER B C 1
ATOM 2140 O O . SER B 1 92 ? 37.903 -0.533 50.775 1.00 19.45 92 SER B O 1
ATOM 2145 N N . ALA B 1 93 ? 38.132 1.695 50.751 1.00 19.59 93 ALA B N 1
ATOM 2146 C CA . ALA B 1 93 ? 39.042 1.718 51.891 1.00 21.51 93 ALA B CA 1
ATOM 2147 C C . ALA B 1 93 ? 38.277 1.909 53.217 1.00 23.31 93 ALA B C 1
ATOM 2148 O O . ALA B 1 93 ? 38.903 1.874 54.275 1.00 24.93 93 ALA B O 1
ATOM 2150 N N . ASP B 1 94 ? 36.947 2.130 53.178 1.00 22.04 94 ASP B N 1
ATOM 2151 C CA . ASP B 1 94 ? 36.188 2.392 54.394 1.00 20.74 94 ASP B CA 1
ATOM 2152 C C . ASP B 1 94 ? 35.412 1.174 54.903 1.00 20.01 94 ASP B C 1
ATOM 2153 O O . ASP B 1 94 ? 34.223 1.017 54.608 1.00 20.24 94 ASP B O 1
ATOM 2158 N N . ARG B 1 95 ? 36.076 0.345 55.721 1.00 18.65 95 ARG B N 1
ATOM 2159 C CA . ARG B 1 95 ? 35.430 -0.803 56.365 1.00 18.35 95 ARG B CA 1
ATOM 2160 C C . ARG B 1 95 ? 34.412 -0.393 57.409 1.00 17.37 95 ARG B C 1
ATOM 2161 O O . ARG B 1 95 ? 33.572 -1.218 57.786 1.00 17.40 95 ARG B O 1
ATOM 2169 N N . TYR B 1 96 ? 34.530 0.831 57.954 1.00 15.95 96 TYR B N 1
ATOM 2170 C CA . TYR B 1 96 ? 33.554 1.310 58.920 1.00 16.72 96 TYR B CA 1
ATOM 2171 C C . TYR B 1 96 ? 32.200 1.569 58.268 1.00 18.51 96 TYR B C 1
ATOM 2172 O O . TYR B 1 96 ? 31.188 1.473 58.955 1.00 19.92 96 TYR B O 1
ATOM 2181 N N . ARG B 1 97 ? 32.166 1.849 56.959 1.00 17.85 97 ARG B N 1
ATOM 2182 C CA . ARG B 1 97 ? 30.910 2.135 56.280 1.00 18.30 97 ARG B CA 1
ATOM 2183 C C . ARG B 1 97 ? 30.513 1.126 55.223 1.00 18.52 97 ARG B C 1
ATOM 2184 O O . ARG B 1 97 ? 29.481 1.330 54.588 1.00 18.81 97 ARG B O 1
ATOM 2192 N N . ILE B 1 98 ? 31.281 0.033 55.030 1.00 17.80 98 ILE B N 1
ATOM 2193 C CA . ILE B 1 98 ? 30.961 -0.906 53.960 1.00 19.25 98 ILE B CA 1
ATOM 2194 C C . ILE B 1 98 ? 29.608 -1.603 54.195 1.00 21.20 98 ILE B C 1
ATOM 2195 O O . ILE B 1 98 ? 28.902 -1.833 53.209 1.00 22.70 98 ILE B O 1
ATOM 2200 N N . GLU B 1 99 ? 29.188 -1.818 55.465 1.00 22.21 99 GLU B N 1
ATOM 2201 C CA . GLU B 1 99 ? 27.886 -2.452 55.680 1.00 22.84 99 GLU B CA 1
ATOM 2202 C C . GLU B 1 99 ? 26.749 -1.504 55.341 1.00 21.98 99 GLU B C 1
ATOM 2203 O O . GLU B 1 99 ? 25.778 -1.954 54.724 1.00 22.26 99 GLU B O 1
ATOM 2209 N N . GLU B 1 100 ? 26.907 -0.196 55.630 1.00 20.74 100 GLU B N 1
ATOM 2210 C CA . GLU B 1 100 ? 25.876 0.757 55.239 1.00 20.57 100 GLU B CA 1
ATOM 2211 C C . GLU B 1 100 ? 25.827 0.903 53.725 1.00 20.30 100 GLU B C 1
ATOM 2212 O O . GLU B 1 100 ? 24.735 0.934 53.159 1.00 20.05 100 GLU B O 1
ATOM 2218 N N . ALA B 1 101 ? 26.997 0.895 53.053 1.00 19.45 101 ALA B N 1
ATOM 2219 C CA . ALA B 1 101 ? 27.017 0.976 51.582 1.00 18.33 101 ALA B CA 1
ATOM 2220 C C . ALA B 1 101 ? 26.321 -0.246 50.984 1.00 19.12 101 ALA B C 1
ATOM 2221 O O . ALA B 1 101 ? 25.501 -0.093 50.080 1.00 20.26 101 ALA B O 1
ATOM 2223 N N . LYS B 1 102 ? 26.606 -1.455 51.520 1.00 18.92 102 LYS B N 1
ATOM 2224 C CA . LYS B 1 102 ? 25.948 -2.698 51.105 1.00 20.21 102 LYS B CA 1
ATOM 2225 C C . LYS B 1 102 ? 24.418 -2.590 51.288 1.00 20.71 102 LYS B C 1
ATOM 2226 O O . LYS B 1 102 ? 23.659 -2.971 50.392 1.00 20.48 102 LYS B O 1
ATOM 2232 N N . ASN B 1 103 ? 23.971 -2.076 52.448 1.00 20.39 103 ASN B N 1
ATOM 2233 C CA . ASN B 1 103 ? 22.537 -1.914 52.710 1.00 20.69 103 ASN B CA 1
ATOM 2234 C C . ASN B 1 103 ? 21.893 -0.962 51.720 1.00 20.50 103 ASN B C 1
ATOM 2235 O O . ASN B 1 103 ? 20.802 -1.243 51.216 1.00 21.39 103 ASN B O 1
ATOM 2240 N N . GLU B 1 104 ? 22.585 0.143 51.398 1.00 19.67 104 GLU B N 1
ATOM 2241 C CA . GLU B 1 104 ? 22.054 1.103 50.430 1.00 19.27 104 GLU B CA 1
ATOM 2242 C C . GLU B 1 104 ? 22.013 0.537 49.044 1.00 19.71 104 GLU B C 1
ATOM 2243 O O . GLU B 1 104 ? 21.043 0.776 48.325 1.00 20.09 104 GLU B O 1
ATOM 2249 N N . LEU B 1 105 ? 23.013 -0.270 48.682 1.00 18.89 105 LEU B N 1
ATOM 2250 C CA . LEU B 1 105 ? 23.062 -0.907 47.367 1.00 20.60 105 LEU B CA 1
ATOM 2251 C C . LEU B 1 105 ? 21.876 -1.853 47.188 1.00 22.63 105 LEU B C 1
ATOM 2252 O O . LEU B 1 105 ? 21.209 -1.810 46.148 1.00 22.55 105 LEU B O 1
ATOM 2257 N N . TRP B 1 106 ? 21.572 -2.652 48.209 1.00 23.92 106 TRP B N 1
ATOM 2258 C CA . TRP B 1 106 ? 20.453 -3.590 48.116 1.00 26.28 106 TRP B CA 1
ATOM 2259 C C . TRP B 1 106 ? 19.100 -2.879 48.110 1.00 27.93 106 TRP B C 1
ATOM 2260 O O . TRP B 1 106 ? 18.196 -3.331 47.401 1.00 29.12 106 TRP B O 1
ATOM 2271 N N . LYS B 1 107 ? 18.989 -1.713 48.765 1.00 27.74 107 LYS B N 1
ATOM 2272 C CA . LYS B 1 107 ? 17.761 -0.917 48.687 1.00 28.45 107 LYS B CA 1
ATOM 2273 C C . LYS B 1 107 ? 17.544 -0.457 47.212 1.00 28.67 107 LYS B C 1
ATOM 2274 O O . LYS B 1 107 ? 16.409 -0.448 46.743 1.00 29.51 107 LYS B O 1
ATOM 2280 N N . VAL B 1 108 ? 18.634 -0.124 46.488 1.00 27.82 108 VAL B N 1
ATOM 2281 C CA . VAL B 1 108 ? 18.599 0.268 45.073 1.00 28.87 108 VAL B CA 1
ATOM 2282 C C . VAL B 1 108 ? 18.234 -0.934 44.190 1.00 31.52 108 VAL B C 1
ATOM 2283 O O . VAL B 1 108 ? 17.376 -0.819 43.318 1.00 32.74 108 VAL B O 1
ATOM 2287 N N . LEU B 1 109 ? 18.898 -2.076 44.404 1.00 32.02 109 LEU B N 1
ATOM 2288 C CA . LEU B 1 109 ? 18.676 -3.286 43.612 1.00 33.16 109 LEU B CA 1
ATOM 2289 C C . LEU B 1 109 ? 17.269 -3.842 43.721 1.00 34.68 109 LEU B C 1
ATOM 2290 O O . LEU B 1 109 ? 16.683 -4.214 42.707 1.00 35.08 109 LEU B O 1
ATOM 2295 N N . LEU B 1 110 ? 16.714 -3.861 44.926 1.00 35.49 110 LEU B N 1
ATOM 2296 C CA . LEU B 1 110 ? 15.371 -4.389 45.158 1.00 37.29 110 LEU B CA 1
ATOM 2297 C C . LEU B 1 110 ? 14.247 -3.357 44.931 1.00 39.41 110 LEU B C 1
ATOM 2298 O O . LEU B 1 110 ? 13.110 -3.603 45.333 1.00 39.76 110 LEU B O 1
ATOM 2303 N N . ASP B 1 111 ? 14.558 -2.220 44.279 1.00 40.49 111 ASP B N 1
ATOM 2304 C CA . ASP B 1 111 ? 13.596 -1.154 43.986 1.00 41.72 111 ASP B CA 1
ATOM 2305 C C . ASP B 1 111 ? 12.921 -1.410 42.631 1.00 42.78 111 ASP B C 1
ATOM 2306 O O . ASP B 1 111 ? 13.597 -1.699 41.639 1.00 43.29 111 ASP B O 1
ATOM 2311 N N . PRO B 1 112 ? 11.596 -1.228 42.551 1.00 43.15 112 PRO B N 1
ATOM 2312 C CA . PRO B 1 112 ? 10.885 -1.564 41.308 1.00 43.22 112 PRO B CA 1
ATOM 2313 C C . PRO B 1 112 ? 10.767 -0.500 40.211 1.00 43.67 112 PRO B C 1
ATOM 2314 O O . PRO B 1 112 ? 10.028 -0.765 39.255 1.00 44.09 112 PRO B O 1
ATOM 2318 N N . ASN B 1 113 ? 11.485 0.643 40.282 1.00 43.03 113 ASN B N 1
ATOM 2319 C CA . ASN B 1 113 ? 11.347 1.651 39.223 1.00 42.99 113 ASN B CA 1
ATOM 2320 C C . ASN B 1 113 ? 12.129 1.323 37.952 1.00 43.17 113 ASN B C 1
ATOM 2321 O O . ASN B 1 113 ? 11.529 1.263 36.875 1.00 43.14 113 ASN B O 1
ATOM 2326 N N . TYR B 1 114 ? 13.444 1.082 38.063 1.00 42.97 114 TYR B N 1
ATOM 2327 C CA . TYR B 1 114 ? 14.247 0.714 36.900 1.00 43.05 114 TYR B CA 1
ATOM 2328 C C . TYR B 1 114 ? 15.011 -0.562 37.196 1.00 43.13 114 TYR B C 1
ATOM 2329 O O . TYR B 1 114 ? 16.238 -0.541 37.281 1.00 43.53 114 TYR B O 1
ATOM 2338 N N . PRO B 1 115 ? 14.303 -1.707 37.324 1.00 42.18 115 PRO B N 1
ATOM 2339 C CA . PRO B 1 115 ? 15.010 -2.968 37.607 1.00 41.34 115 PRO B CA 1
ATOM 2340 C C . PRO B 1 115 ? 15.896 -3.481 36.479 1.00 40.25 115 PRO B C 1
ATOM 2341 O O . PRO B 1 115 ? 16.550 -4.515 36.662 1.00 40.76 115 PRO B O 1
ATOM 2345 N N . ASP B 1 116 ? 15.956 -2.761 35.337 1.00 38.53 116 ASP B N 1
ATOM 2346 C CA . ASP B 1 116 ? 16.814 -3.204 34.256 1.00 37.40 116 ASP B CA 1
ATOM 2347 C C . ASP B 1 116 ? 17.786 -2.177 33.697 1.00 34.40 116 ASP B C 1
ATOM 2348 O O . ASP B 1 116 ? 18.573 -2.537 32.815 1.00 34.62 116 ASP B O 1
ATOM 2353 N N . ALA B 1 117 ? 17.836 -0.936 34.228 1.00 31.05 117 ALA B N 1
ATOM 2354 C CA . ALA B 1 117 ? 18.884 0.015 33.811 1.00 27.54 117 ALA B CA 1
ATOM 2355 C C . ALA B 1 117 ? 20.219 -0.608 34.283 1.00 23.55 117 ALA B C 1
ATOM 2356 O O . ALA B 1 117 ? 20.222 -1.269 35.322 1.00 23.93 117 ALA B O 1
ATOM 2358 N N . PRO B 1 118 ? 21.285 -0.581 33.474 1.00 20.32 118 PRO B N 1
ATOM 2359 C CA . PRO B 1 118 ? 22.541 -1.222 33.915 1.00 18.90 118 PRO B CA 1
ATOM 2360 C C . PRO B 1 118 ? 23.102 -0.542 35.163 1.00 17.75 118 PRO B C 1
ATOM 2361 O O . PRO B 1 118 ? 22.926 0.675 35.338 1.00 17.80 118 PRO B O 1
ATOM 2365 N N . LEU B 1 119 ? 23.770 -1.318 36.024 1.00 16.23 119 LEU B N 1
ATOM 2366 C CA . LEU B 1 119 ? 24.328 -0.755 37.251 1.00 16.04 119 LEU B CA 1
ATOM 2367 C C . LEU B 1 119 ? 25.800 -1.067 37.338 1.00 15.86 119 LEU B C 1
ATOM 2368 O O . LEU B 1 119 ? 26.198 -2.234 37.306 1.00 16.04 119 LEU B O 1
ATOM 2373 N N . LEU B 1 120 ? 26.614 -0.022 37.468 1.00 14.70 120 LEU B N 1
ATOM 2374 C CA . LEU B 1 120 ? 28.037 -0.199 37.647 1.00 15.33 120 LEU B CA 1
ATOM 2375 C C . LEU B 1 120 ? 28.396 0.073 39.096 1.00 15.50 120 LEU B C 1
ATOM 2376 O O . 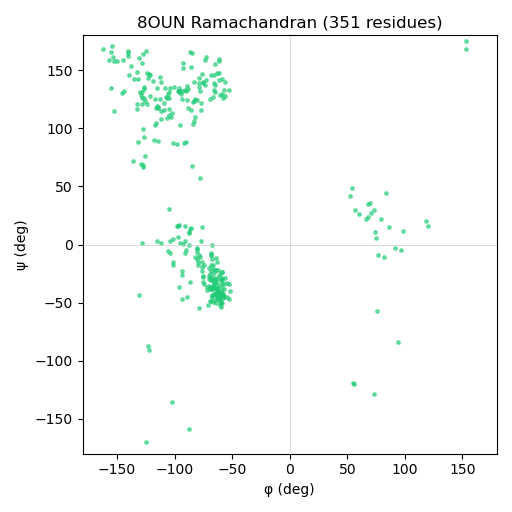LEU B 1 120 ? 28.113 1.171 39.579 1.00 15.36 120 LEU B O 1
ATOM 2381 N N . ILE B 1 121 ? 29.074 -0.877 39.766 1.00 15.55 121 ILE B N 1
ATOM 2382 C CA . ILE B 1 121 ? 29.577 -0.620 41.099 1.00 15.81 121 ILE B CA 1
ATOM 2383 C C . ILE B 1 121 ? 31.003 -0.130 40.929 1.00 15.22 121 ILE B C 1
ATOM 2384 O O . ILE B 1 121 ? 31.799 -0.788 40.271 1.00 15.02 121 ILE B O 1
ATOM 2389 N N . VAL B 1 122 ? 31.323 1.035 41.485 1.00 14.64 122 VAL B N 1
ATOM 2390 C CA . VAL B 1 122 ? 32.671 1.562 41.412 1.00 15.49 122 VAL B CA 1
ATOM 2391 C C . VAL B 1 122 ? 33.319 1.360 42.785 1.00 15.63 122 VAL B C 1
ATOM 2392 O O . VAL B 1 122 ? 32.815 1.872 43.793 1.00 15.61 122 VAL B O 1
ATOM 2396 N N . ALA B 1 123 ? 34.383 0.539 42.831 1.00 15.75 123 ALA B N 1
ATOM 2397 C CA . ALA B 1 123 ? 35.114 0.291 44.072 1.00 16.99 123 ALA B CA 1
ATOM 2398 C C . ALA B 1 123 ? 36.240 1.340 44.092 1.00 17.57 123 ALA B C 1
ATOM 2399 O O . ALA B 1 123 ? 37.318 1.089 43.551 1.00 18.78 123 ALA B O 1
ATOM 2401 N N . ASN B 1 124 ? 35.945 2.529 44.623 1.00 16.81 124 ASN B N 1
ATOM 2402 C CA . ASN B 1 124 ? 36.853 3.675 44.584 1.00 16.97 124 ASN B CA 1
ATOM 2403 C C . ASN B 1 124 ? 37.884 3.710 45.718 1.00 17.82 124 ASN B C 1
ATOM 2404 O O . ASN B 1 124 ? 37.721 2.994 46.701 1.00 16.71 124 ASN B O 1
ATOM 2409 N N . LYS B 1 125 ? 38.952 4.554 45.576 1.00 18.74 125 LYS B N 1
ATOM 2410 C CA . LYS B 1 125 ? 40.011 4.705 46.585 1.00 19.36 125 LYS B CA 1
ATOM 2411 C C . LYS B 1 125 ? 40.885 3.443 46.729 1.00 20.50 125 LYS B C 1
ATOM 2412 O O . LYS B 1 125 ? 41.416 3.158 47.808 1.00 20.89 125 LYS B O 1
ATOM 2418 N N . GLN B 1 126 ? 41.111 2.736 45.606 1.00 20.81 126 GLN B N 1
ATOM 2419 C CA . GLN B 1 126 ? 41.970 1.560 45.540 1.00 21.89 126 GLN B CA 1
ATOM 2420 C C . GLN B 1 126 ? 43.451 1.844 45.871 1.00 22.37 126 GLN B C 1
ATOM 2421 O O . GLN B 1 126 ? 44.217 0.902 46.123 1.00 23.51 126 GLN B O 1
ATOM 2427 N N . ASP B 1 127 ? 43.842 3.127 45.864 1.00 22.51 127 ASP B N 1
ATOM 2428 C CA . ASP B 1 127 ? 45.179 3.615 46.186 1.00 23.45 127 ASP B CA 1
ATOM 2429 C C . ASP B 1 127 ? 45.452 3.585 47.700 1.00 24.79 127 ASP B C 1
ATOM 2430 O O . ASP B 1 127 ? 46.608 3.510 48.107 1.00 25.66 127 ASP B O 1
ATOM 2435 N N . LYS B 1 128 ? 44.400 3.686 48.527 1.00 24.48 128 LYS B N 1
ATOM 2436 C CA . LYS B 1 128 ? 44.534 3.723 49.984 1.00 24.58 128 LYS B CA 1
ATOM 2437 C C . LYS B 1 128 ? 45.008 2.398 50.610 1.00 25.46 128 LYS B C 1
ATOM 2438 O O . LYS B 1 128 ? 44.667 1.318 50.132 1.00 25.04 128 LYS B O 1
ATOM 2444 N N . GLU B 1 129 ? 45.797 2.481 51.698 1.00 26.90 129 GLU B N 1
ATOM 2445 C CA . GLU B 1 129 ? 46.396 1.308 52.345 1.00 28.68 129 GLU B CA 1
ATOM 2446 C C . GLU B 1 129 ? 45.421 0.153 52.733 1.00 29.93 129 GLU B C 1
ATOM 2447 O O . GLU B 1 129 ? 45.727 -1.007 52.453 1.00 31.19 129 GLU B O 1
ATOM 2453 N N . GLY B 1 130 ? 44.287 0.459 53.353 1.00 30.15 130 GLY B N 1
ATOM 2454 C CA . GLY B 1 130 ? 43.353 -0.600 53.751 1.00 29.92 130 GLY B CA 1
ATOM 2455 C C . GLY B 1 130 ? 42.338 -1.027 52.701 1.00 29.00 130 GLY B C 1
ATOM 2456 O O . GLY B 1 130 ? 41.421 -1.794 53.011 1.00 29.03 130 GLY B O 1
ATOM 2457 N N . ALA B 1 131 ? 42.497 -0.569 51.443 1.00 27.60 131 ALA B N 1
ATOM 2458 C CA . ALA B 1 131 ? 41.490 -0.828 50.411 1.00 26.51 131 ALA B CA 1
ATOM 2459 C C . ALA B 1 131 ? 41.108 -2.300 50.233 1.00 25.27 131 ALA B C 1
ATOM 2460 O O . ALA B 1 131 ? 41.958 -3.181 50.148 1.00 25.96 131 ALA B O 1
ATOM 2462 N N . MET B 1 132 ? 39.808 -2.551 50.176 1.00 24.04 132 MET B N 1
ATOM 2463 C CA . MET B 1 132 ? 39.224 -3.863 49.953 1.00 23.76 132 MET B CA 1
ATOM 2464 C C . MET B 1 132 ? 39.294 -4.202 48.462 1.00 23.34 132 MET B C 1
ATOM 2465 O O . MET B 1 132 ? 39.094 -3.322 47.623 1.00 23.34 132 MET B O 1
ATOM 2470 N N . SER B 1 133 ? 39.543 -5.475 48.139 1.00 23.35 133 SER B N 1
ATOM 2471 C CA . SER B 1 133 ? 39.568 -5.899 46.748 1.00 23.09 133 SER B CA 1
ATOM 2472 C C . SER B 1 133 ? 38.133 -5.942 46.200 1.00 22.89 133 SER B C 1
ATOM 2473 O O . SER B 1 133 ? 37.182 -6.043 46.977 1.00 22.77 133 SER B O 1
ATOM 2476 N N . ILE B 1 134 ? 37.965 -5.882 44.871 1.00 22.22 134 ILE B N 1
ATOM 2477 C CA . ILE B 1 134 ? 36.630 -5.982 44.272 1.00 22.01 134 ILE B CA 1
ATOM 2478 C C . ILE B 1 134 ? 35.966 -7.324 44.636 1.00 22.73 134 ILE B C 1
ATOM 2479 O O . ILE B 1 134 ? 34.753 -7.366 44.789 1.00 23.80 134 ILE B O 1
ATOM 2484 N N . GLN B 1 135 ? 36.755 -8.410 44.845 1.00 22.25 135 GLN B N 1
ATOM 2485 C CA . GLN B 1 135 ? 36.191 -9.715 45.233 1.00 22.28 135 GLN B CA 1
ATOM 2486 C C . GLN B 1 135 ? 35.685 -9.708 46.674 1.00 22.14 135 GLN B C 1
ATOM 2487 O O . GLN B 1 135 ? 34.646 -10.297 46.956 1.00 21.82 135 GLN B O 1
ATOM 2493 N N . GLU B 1 136 ? 36.409 -9.042 47.578 1.00 22.66 136 GLU B N 1
ATOM 2494 C CA . GLU B 1 136 ? 35.937 -8.919 48.962 1.00 23.23 136 GLU B CA 1
ATOM 2495 C C . GLU B 1 136 ? 34.673 -8.059 49.000 1.00 23.42 136 GLU B C 1
ATOM 2496 O O . GLU B 1 136 ? 33.757 -8.385 49.735 1.00 24.18 136 GLU B O 1
ATOM 2502 N N . ILE B 1 137 ? 34.580 -7.012 48.159 1.00 22.68 137 ILE B N 1
ATOM 2503 C CA . ILE B 1 137 ? 33.358 -6.192 48.116 1.00 21.97 137 ILE B CA 1
ATOM 2504 C C . ILE B 1 137 ? 32.185 -7.048 47.610 1.00 22.95 137 ILE B C 1
ATOM 2505 O O . ILE B 1 137 ? 31.091 -7.007 48.182 1.00 22.96 137 ILE B O 1
ATOM 2510 N N . ILE B 1 138 ? 32.435 -7.880 46.579 1.00 23.27 138 ILE B N 1
ATOM 2511 C CA . ILE B 1 138 ? 31.403 -8.770 46.060 1.00 24.64 138 ILE B CA 1
ATOM 2512 C C . ILE B 1 138 ? 30.904 -9.746 47.138 1.00 25.91 138 ILE B C 1
ATOM 2513 O O . ILE B 1 138 ? 29.697 -9.941 47.271 1.00 26.89 138 ILE B O 1
ATOM 2518 N N . SER B 1 139 ? 31.822 -10.290 47.942 1.00 26.13 139 SER B N 1
ATOM 2519 C CA . SER B 1 139 ? 31.485 -11.233 49.008 1.00 27.27 139 SER B CA 1
ATOM 2520 C C . SER B 1 139 ? 30.714 -10.552 50.117 1.00 28.27 139 SER B C 1
ATOM 2521 O O . SER B 1 139 ? 29.638 -11.020 50.472 1.00 28.95 139 SER B O 1
ATOM 2524 N N . VAL B 1 140 ? 31.197 -9.403 50.598 1.00 28.26 140 VAL B N 1
ATOM 2525 C CA . VAL B 1 140 ? 30.504 -8.627 51.630 1.00 29.07 140 VAL B CA 1
ATOM 2526 C C . VAL B 1 140 ? 29.076 -8.249 51.204 1.00 30.36 140 VAL B C 1
ATOM 2527 O O . VAL B 1 140 ? 28.141 -8.404 51.991 1.00 31.30 140 VAL B O 1
ATOM 2531 N N . CYS B 1 141 ? 28.904 -7.785 49.959 1.00 30.34 141 CYS B N 1
ATOM 2532 C CA . CYS B 1 141 ? 27.601 -7.363 49.444 1.00 31.27 141 CYS B CA 1
ATOM 2533 C C . CYS B 1 141 ? 26.691 -8.512 48.964 1.00 32.50 141 CYS B C 1
ATOM 2534 O O . CYS B 1 141 ? 25.558 -8.257 48.562 1.00 32.70 141 CYS B O 1
ATOM 2537 N N . GLY B 1 142 ? 27.174 -9.745 49.007 1.00 33.44 142 GLY B N 1
ATOM 2538 C CA . GLY B 1 142 ? 26.380 -10.902 48.613 1.00 35.14 142 GLY B CA 1
ATOM 2539 C C . GLY B 1 142 ? 26.116 -10.998 47.125 1.00 36.96 142 GLY B C 1
ATOM 2540 O O . GLY B 1 142 ? 25.123 -11.598 46.707 1.00 37.72 142 GLY B O 1
ATOM 2541 N N . LEU B 1 143 ? 27.016 -10.439 46.316 1.00 37.38 143 LEU B N 1
ATOM 2542 C CA . LEU B 1 143 ? 26.901 -10.450 44.851 1.00 38.46 143 LEU B CA 1
ATOM 2543 C C . LEU B 1 143 ? 27.585 -11.657 44.196 1.00 39.55 143 LEU B C 1
ATOM 2544 O O . LEU B 1 143 ? 27.866 -11.616 42.996 1.00 39.76 143 LEU B O 1
ATOM 2549 N N . ASP B 1 144 ? 27.912 -12.695 44.974 1.00 40.26 144 ASP B N 1
ATOM 2550 C CA . ASP B 1 144 ? 28.592 -13.882 44.472 1.00 41.45 144 ASP B CA 1
ATOM 2551 C C . ASP B 1 144 ? 27.623 -14.785 43.700 1.00 42.30 144 ASP B C 1
ATOM 2552 O O . ASP B 1 144 ? 27.511 -15.978 43.983 1.00 42.79 144 ASP B O 1
ATOM 2557 N N . LEU B 1 149 ? 20.741 -11.360 41.683 1.00 46.24 149 LEU B N 1
ATOM 2558 C CA . LEU B 1 149 ? 20.290 -10.449 40.635 1.00 46.48 149 LEU B CA 1
ATOM 2559 C C . LEU B 1 149 ? 19.715 -11.223 39.423 1.00 46.35 149 LEU B C 1
ATOM 2560 O O . LEU B 1 149 ? 18.502 -11.419 39.368 1.00 46.82 149 LEU B O 1
ATOM 2565 N N . GLY B 1 150 ? 20.569 -11.683 38.501 1.00 45.32 150 GLY B N 1
ATOM 2566 C CA . GLY B 1 150 ? 20.156 -12.455 37.335 1.00 44.49 150 GLY B CA 1
ATOM 2567 C C . GLY B 1 150 ? 19.506 -11.674 36.212 1.00 43.31 150 GLY B C 1
ATOM 2568 O O . GLY B 1 150 ? 19.968 -11.725 35.071 1.00 43.99 150 GLY B O 1
ATOM 2569 N N . ASN B 1 151 ? 18.415 -10.965 36.515 1.00 41.35 151 ASN B N 1
ATOM 2570 C CA . ASN B 1 151 ? 17.666 -10.190 35.530 1.00 39.72 151 ASN B CA 1
ATOM 2571 C C . ASN B 1 151 ? 18.201 -8.769 35.319 1.00 37.12 151 ASN B C 1
ATOM 2572 O O . ASN B 1 151 ? 17.495 -7.947 34.723 1.00 37.77 151 ASN B O 1
ATOM 2574 N N . ARG B 1 152 ? 19.420 -8.461 35.805 1.00 33.70 152 ARG B N 1
ATOM 2575 C CA . ARG B 1 152 ? 19.974 -7.120 35.618 1.00 31.44 152 ARG B CA 1
ATOM 2576 C C . ARG B 1 152 ? 21.421 -7.147 35.187 1.00 27.81 152 ARG B C 1
ATOM 2577 O O . ARG B 1 152 ? 22.199 -7.982 35.647 1.00 28.34 152 ARG B O 1
ATOM 2585 N N . SER B 1 153 ? 21.783 -6.233 34.308 1.00 24.81 153 SER B N 1
ATOM 2586 C CA . SER B 1 153 ? 23.150 -6.104 33.869 1.00 23.11 153 SER B CA 1
ATOM 2587 C C . SER B 1 153 ? 23.921 -5.319 34.936 1.00 21.25 153 SER B C 1
ATOM 2588 O O . SER B 1 153 ? 23.509 -4.229 35.327 1.00 20.31 153 SER B O 1
ATOM 2591 N N . TRP B 1 154 ? 25.008 -5.896 35.433 1.00 20.78 154 TRP B N 1
ATOM 2592 C CA . TRP B 1 154 ? 25.852 -5.218 36.413 1.00 20.90 154 TRP B CA 1
ATOM 2593 C C . TRP B 1 154 ? 27.333 -5.546 36.235 1.00 20.63 154 TRP B C 1
ATOM 2594 O O . TRP B 1 154 ? 27.687 -6.539 35.608 1.00 20.94 154 TRP B O 1
ATOM 2605 N N . HIS B 1 155 ? 28.203 -4.682 36.757 1.00 19.82 155 HIS B N 1
ATOM 2606 C CA . HIS B 1 155 ? 29.647 -4.870 36.695 1.00 20.04 155 HIS B CA 1
ATOM 2607 C C . HIS B 1 155 ? 30.295 -4.150 37.874 1.00 19.21 155 HIS B C 1
ATOM 2608 O O . HIS B 1 155 ? 29.654 -3.302 38.505 1.00 19.36 155 HIS B O 1
ATOM 2615 N N . ILE B 1 156 ? 31.527 -4.501 38.209 1.00 18.21 156 ILE B N 1
ATOM 2616 C CA . ILE B 1 156 ? 32.253 -3.816 39.265 1.00 18.05 156 ILE B CA 1
ATOM 2617 C C . ILE B 1 156 ? 33.620 -3.383 38.736 1.00 19.21 156 ILE B C 1
ATOM 2618 O O . ILE B 1 156 ? 34.294 -4.157 38.046 1.00 20.30 156 ILE B O 1
ATOM 2623 N N . GLN B 1 157 ? 33.974 -2.113 38.967 1.00 18.95 157 GLN B N 1
ATOM 2624 C CA . GLN B 1 157 ? 35.203 -1.538 38.467 1.00 18.94 157 GLN B CA 1
ATOM 2625 C C . GLN B 1 157 ? 36.006 -0.912 39.581 1.00 19.33 157 GLN B C 1
ATOM 2626 O O . GLN B 1 157 ? 35.534 0.032 40.204 1.00 20.07 157 GLN B O 1
ATOM 2632 N N . PRO B 1 158 ? 37.284 -1.307 39.732 1.00 18.78 158 PRO B N 1
ATOM 2633 C CA . PRO B 1 158 ? 38.145 -0.614 40.693 1.00 19.20 158 PRO B CA 1
ATOM 2634 C C . PRO B 1 158 ? 38.656 0.713 40.109 1.00 19.46 158 PRO B C 1
ATOM 2635 O O . PRO B 1 158 ? 39.051 0.776 38.929 1.00 20.34 158 PRO B O 1
ATOM 2639 N N . THR B 1 159 ? 38.679 1.772 40.928 1.00 19.80 159 THR B N 1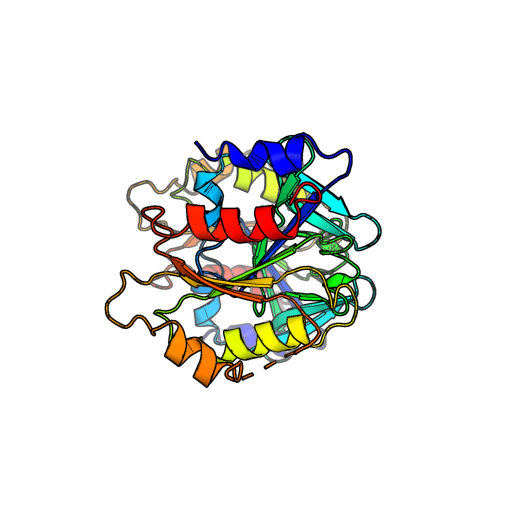
ATOM 2640 C CA . THR B 1 159 ? 39.140 3.090 40.493 1.00 20.77 159 THR B CA 1
ATOM 2641 C C . THR B 1 159 ? 39.960 3.816 41.564 1.00 22.21 159 THR B C 1
ATOM 2642 O O . THR B 1 159 ? 39.894 3.480 42.746 1.00 22.21 159 THR B O 1
ATOM 2646 N N . VAL B 1 160 ? 40.714 4.838 41.131 1.00 22.07 160 VAL B N 1
ATOM 2647 C CA . VAL B 1 160 ? 41.380 5.820 41.964 1.00 22.68 160 VAL B CA 1
ATOM 2648 C C . VAL B 1 160 ? 40.869 7.139 41.365 1.00 22.98 160 VAL B C 1
ATOM 2649 O O . VAL B 1 160 ? 41.440 7.615 40.395 1.00 23.22 160 VAL B O 1
ATOM 2653 N N . ALA B 1 161 ? 39.765 7.696 41.898 1.00 23.09 161 ALA B N 1
ATOM 2654 C CA . ALA B 1 161 ? 39.141 8.908 41.356 1.00 23.67 161 ALA B CA 1
ATOM 2655 C C . ALA B 1 161 ? 40.037 10.141 41.383 1.00 25.32 161 ALA B C 1
ATOM 2656 O O . ALA B 1 161 ? 39.874 11.030 40.551 1.00 25.36 161 ALA B O 1
ATOM 2658 N N . THR B 1 162 ? 40.984 10.192 42.312 1.00 26.05 162 THR B N 1
ATOM 2659 C CA . THR B 1 162 ? 41.900 11.332 42.416 1.00 27.53 162 THR B CA 1
ATOM 2660 C C . THR B 1 162 ? 42.838 11.437 41.220 1.00 29.15 162 THR B C 1
ATOM 2661 O O . THR B 1 162 ? 43.120 12.545 40.768 1.00 30.30 162 THR B O 1
ATOM 2665 N N . THR B 1 163 ? 43.291 10.303 40.683 1.00 29.21 163 THR B N 1
ATOM 2666 C CA . THR B 1 163 ? 44.175 10.311 39.507 1.00 29.71 163 THR B CA 1
ATOM 2667 C C . THR B 1 163 ? 43.457 9.995 38.187 1.00 29.49 163 THR B C 1
ATOM 2668 O O . THR B 1 163 ? 44.035 10.181 37.113 1.00 30.04 163 THR B O 1
ATOM 2672 N N . GLY B 1 164 ? 42.268 9.413 38.282 1.00 28.11 164 GLY B N 1
ATOM 2673 C CA . GLY B 1 164 ? 41.503 9.007 37.116 1.00 26.87 164 GLY B CA 1
ATOM 2674 C C . GLY B 1 164 ? 41.670 7.550 36.755 1.00 25.63 164 GLY B C 1
ATOM 2675 O O . GLY B 1 164 ? 41.021 7.079 35.827 1.00 26.04 164 GLY B O 1
ATOM 2676 N N . GLN B 1 165 ? 42.549 6.808 37.456 1.00 24.33 165 GLN B N 1
ATOM 2677 C CA . GLN B 1 165 ? 42.786 5.406 37.148 1.00 23.72 165 GLN B CA 1
ATOM 2678 C C . GLN B 1 165 ? 41.484 4.596 37.229 1.00 23.12 165 GLN B C 1
ATOM 2679 O O . GLN B 1 165 ? 40.751 4.751 38.204 1.00 22.68 165 GLN B O 1
ATOM 2685 N N . GLY B 1 166 ? 41.150 3.871 36.159 1.00 22.26 166 GLY B N 1
ATOM 2686 C CA . GLY B 1 166 ? 39.933 3.064 36.095 1.00 21.82 166 GLY B CA 1
ATOM 2687 C C . GLY B 1 166 ? 38.663 3.829 35.744 1.00 20.82 166 GLY B C 1
ATOM 2688 O O . GLY B 1 166 ? 37.622 3.216 35.480 1.00 21.23 166 GLY B O 1
ATOM 2689 N N . VAL B 1 167 ? 38.723 5.170 35.737 1.00 19.91 167 VAL B N 1
ATOM 2690 C CA . VAL B 1 167 ? 37.550 6.008 35.490 1.00 19.54 167 VAL B CA 1
ATOM 2691 C C . VAL B 1 167 ? 37.060 5.923 34.036 1.00 19.02 167 VAL B C 1
ATOM 2692 O O . VAL B 1 167 ? 35.857 5.878 33.798 1.00 17.87 167 VAL B O 1
ATOM 2696 N N . GLU B 1 168 ? 37.990 5.853 33.078 1.00 19.37 168 GLU B N 1
ATOM 2697 C CA . GLU B 1 168 ? 37.623 5.741 31.668 1.00 19.38 168 GLU B CA 1
ATOM 2698 C C . GLU B 1 168 ? 36.926 4.417 31.412 1.00 19.12 168 GLU B C 1
ATOM 2699 O O . GLU B 1 168 ? 35.925 4.385 30.705 1.00 19.48 168 GLU B O 1
ATOM 2705 N N . GLU B 1 169 ? 37.443 3.323 31.994 1.00 18.68 169 GLU B N 1
ATOM 2706 C CA . GLU B 1 169 ? 36.822 2.015 31.820 1.00 19.19 169 GLU B CA 1
ATOM 2707 C C . GLU B 1 169 ? 35.446 1.980 32.476 1.00 18.76 169 GLU B C 1
ATOM 2708 O O . GLU B 1 169 ? 34.486 1.449 31.894 1.00 19.29 169 GLU B O 1
ATOM 2714 N N . ALA B 1 170 ? 35.306 2.634 33.637 1.00 17.72 170 ALA B N 1
ATOM 2715 C CA . ALA B 1 170 ? 34.000 2.716 34.306 1.00 16.82 170 ALA B CA 1
ATOM 2716 C C . ALA B 1 170 ? 32.951 3.407 33.389 1.00 16.82 170 ALA B C 1
ATOM 2717 O O . ALA B 1 170 ? 31.894 2.822 33.110 1.00 16.09 170 ALA B O 1
ATOM 2719 N N . ILE B 1 171 ? 33.254 4.632 32.871 1.00 17.25 171 ILE B N 1
ATOM 2720 C CA . ILE B 1 171 ? 32.314 5.317 31.980 1.00 17.62 171 ILE B CA 1
ATOM 2721 C C . ILE B 1 171 ? 32.105 4.495 30.699 1.00 16.45 171 ILE B C 1
ATOM 2722 O O . ILE B 1 171 ? 30.986 4.422 30.214 1.00 16.69 171 ILE B O 1
ATOM 2727 N N . LYS B 1 172 ? 33.167 3.854 30.181 1.00 15.89 172 LYS B N 1
ATOM 2728 C CA . LYS B 1 172 ? 33.090 3.050 28.959 1.00 16.42 172 LYS B CA 1
ATOM 2729 C C . LYS B 1 172 ? 32.074 1.925 29.088 1.00 16.15 172 LYS B C 1
ATOM 2730 O O . LYS B 1 172 ? 31.253 1.728 28.184 1.00 15.67 172 LYS B O 1
ATOM 2736 N N . TRP B 1 173 ? 32.063 1.240 30.245 1.00 16.52 173 TRP B N 1
ATOM 2737 C CA . TRP B 1 173 ? 31.114 0.162 30.464 1.00 16.82 173 TRP B CA 1
ATOM 2738 C C . TRP B 1 173 ? 29.661 0.671 30.395 1.00 15.53 173 TRP B C 1
ATOM 2739 O O . TRP B 1 173 ? 28.827 0.072 29.724 1.00 16.03 173 TRP B O 1
ATOM 2750 N N . ILE B 1 174 ? 29.378 1.793 31.061 1.00 14.54 174 ILE B N 1
ATOM 2751 C CA . ILE B 1 174 ? 28.047 2.390 31.056 1.00 14.64 174 ILE B CA 1
ATOM 2752 C C . ILE B 1 174 ? 27.620 2.765 29.629 1.00 14.36 174 ILE B C 1
ATOM 2753 O O . ILE B 1 174 ? 26.507 2.434 29.220 1.00 14.13 174 ILE B O 1
ATOM 2758 N N . VAL B 1 175 ? 28.494 3.450 28.876 1.00 13.94 175 VAL B N 1
ATOM 2759 C CA . VAL B 1 175 ? 28.171 3.876 27.513 1.00 14.37 175 VAL B CA 1
ATOM 2760 C C . VAL B 1 175 ? 27.919 2.661 26.636 1.00 15.70 175 VAL B C 1
ATOM 2761 O O . VAL B 1 175 ? 26.908 2.633 25.921 1.00 15.71 175 VAL B O 1
ATOM 2765 N N . MET B 1 176 ? 28.764 1.609 26.775 1.00 15.27 176 MET B N 1
ATOM 2766 C CA . MET B 1 176 ? 28.524 0.393 25.989 1.00 15.91 176 MET B CA 1
ATOM 2767 C C . MET B 1 176 ? 27.120 -0.208 26.262 1.00 16.30 176 MET B C 1
ATOM 2768 O O . MET B 1 176 ? 26.412 -0.573 25.326 1.00 17.11 176 MET B O 1
ATOM 2773 N N . GLU B 1 177 ? 26.711 -0.251 27.532 1.00 15.83 177 GLU B N 1
ATOM 2774 C CA . GLU B 1 177 ? 25.392 -0.783 27.869 1.00 16.57 177 GLU B CA 1
ATOM 2775 C C . GLU B 1 177 ? 24.264 0.067 27.246 1.00 17.43 177 GLU B C 1
ATOM 2776 O O . GLU B 1 177 ? 23.189 -0.465 26.973 1.00 20.20 177 GLU B O 1
ATOM 2782 N N . LEU B 1 178 ? 24.485 1.377 27.059 1.00 15.65 178 LEU B N 1
ATOM 2783 C CA . LEU B 1 178 ? 23.477 2.279 26.486 1.00 15.10 178 LEU B CA 1
ATOM 2784 C C . LEU B 1 178 ? 23.573 2.453 24.954 1.00 15.80 178 LEU B C 1
ATOM 2785 O O . LEU B 1 178 ? 22.766 3.177 24.356 1.00 16.34 178 LEU B O 1
ATOM 2790 N N . ASP B 1 179 ? 24.525 1.783 24.319 1.00 14.77 179 ASP B N 1
ATOM 2791 C CA . ASP B 1 179 ? 24.781 1.994 22.896 1.00 14.65 179 ASP B CA 1
ATOM 2792 C C . ASP B 1 179 ? 24.069 1.007 22.002 1.00 15.90 179 ASP B C 1
ATOM 2793 O O . ASP B 1 179 ? 24.552 -0.106 21.799 1.00 17.97 179 ASP B O 1
ATOM 2798 N N . LYS B 1 180 ? 22.988 1.447 21.383 1.00 15.73 180 LYS B N 1
ATOM 2799 C CA . LYS B 1 180 ? 22.208 0.583 20.497 1.00 15.88 180 LYS B CA 1
ATOM 2800 C C . LYS B 1 180 ? 22.929 0.200 19.184 1.00 15.74 180 LYS B C 1
ATOM 2801 O O . LYS B 1 180 ? 22.435 -0.658 18.459 1.00 16.43 180 LYS B O 1
ATOM 2807 N N . LEU B 1 181 ? 24.088 0.809 18.879 1.00 15.47 181 LEU B N 1
ATOM 2808 C CA . LEU B 1 181 ? 24.863 0.427 17.695 1.00 17.55 181 LEU B CA 1
ATOM 2809 C C . LEU B 1 181 ? 25.744 -0.802 17.942 1.00 20.35 181 LEU B C 1
ATOM 2810 O O . LEU B 1 181 ? 26.312 -1.334 16.980 1.00 21.46 181 LEU B O 1
ATOM 2815 N N . LEU B 1 182 ? 25.879 -1.245 19.206 1.00 21.09 182 LEU B N 1
ATOM 2816 C CA . LEU B 1 182 ? 26.657 -2.428 19.529 1.00 23.58 182 LEU B CA 1
ATOM 2817 C C . LEU B 1 182 ? 25.773 -3.665 19.396 1.00 25.52 182 LEU B C 1
ATOM 2818 O O . LEU B 1 182 ? 24.581 -3.608 19.685 1.00 26.52 182 LEU B O 1
#

Secondary structure (DSSP, 8-state):
--GGGHHHHTSSS-EEEEEEEETTSSHHHHHGGG-PEEEEEEETTTTEEEEEEEETTEEEEEEEETSSEEETTGGGTTTTT-SEEEEEEETT-TTTHHHHHHHHHHHHT-SS-TTS-EEEEEE-TTSTTPPPHHHHHHHTT-SS--TTTT--EEEEE-BTTTTBTHHHHHHHHHHHT-TT-/--GGGHHHHTSSS-EEEEEEEETTSSHHHHHGGG-PEEEEEEETTTTEEEEEEEETTEEEEEEEESSSEEETTGGGTTTTT-SEEEEEEETT-TTTHHHHHHHHHHHHT-SS-TTS-EEEEEE-TTSTTPPPHHHHHHHTT----SS-EEEEE-BTTTTBTHHHHHHHHHHHH-TT-

B-factor: mean 24.63, std 9.0, range [11.24, 58.49]

Radius of gyration: 22.65 Å; Cα contacts (8 Å, |Δi|>4): 667; chains: 2; bounding box: 42×64×65 Å

Sequence (358 aa):
LLSFLQRLFRQKKQFKIAVVGLDSAGKTTMLNFLRFEKNIETLPTIGVNVEVLKRQNVNLSIFDLGGQLHFRNLWGTLMKGSSAIIFVMDSSADRYRIEEAKNELWKVLLDPNYPDAPLLIVANKQDKEGAMSIQEIISVCGLDNPEKLGNRSWHIQPTVATTGQGVEEAIKWIVMELDKLLLLSFLQRLFRQKKQFKIAVVGLDSAGKTTMLNFLRFEKNIETLPTIGVNVEVLKRQNVNLSSIFDLGGQLHFRNLWGTLMKGSSAIIFVMDSSADRYRIEEAKNELWKVLLDPNYPDAPLLIVANKQDKEGAMSIQEIISVCGLDLGNRSWHIQPTVATTGQGVEEAIKWIVMELDKLL